Protein AF-A0A090DVM1-F1 (afdb_monomer)

Sequence (337 aa):
MSSQDKCYYVLAFYRIAPLQNPEEEVLLHKNFIENRDIQCRLYLSKDGLNGQMSASKEDAEAYMAWLKSRPPFEDLVFKIHYWHEHVFPKKIVKLKSQLVALDTPVDFSKAGVHIAPKQFREMLENEKDVLLLDVRNDYEWDIGHFEGAERPPCVTFRDFNAYAEKIEKEHPDKPKVMMYCTGGIRCELYSAILKEKGFDDVFQLDGGIINYGLEEGNAHWKGKLFVFDDRMTVPIAEESETETCGRCHKCNHQAESYYNCANMECNLLYISCPTCLDQLKGCCSQKCGEGEKLRPYHEQNPHKPFKKSYEYFGFKKNPHGQGKNKRKAKKNPVNHS

Structure (mmCIF, N/CA/C/O backbone):
data_AF-A0A090DVM1-F1
#
_entry.id   AF-A0A090DVM1-F1
#
loop_
_atom_site.group_PDB
_atom_site.id
_atom_site.type_symbol
_atom_site.label_atom_id
_atom_site.label_alt_id
_atom_site.label_comp_id
_atom_site.label_asym_id
_atom_site.label_entity_id
_atom_site.label_seq_id
_atom_site.pdbx_PDB_ins_code
_atom_site.Cartn_x
_atom_site.Cartn_y
_atom_site.Cartn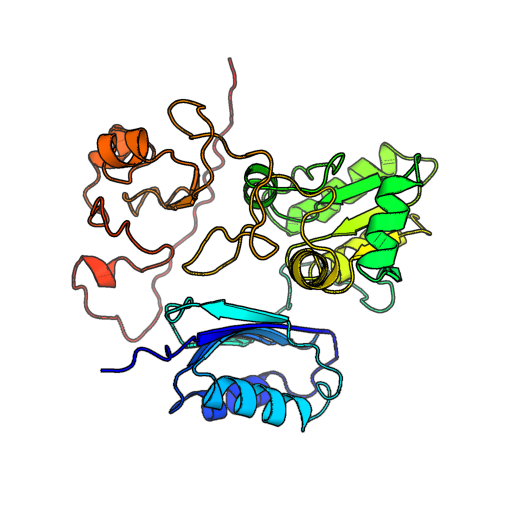_z
_atom_site.occupancy
_atom_site.B_iso_or_equiv
_atom_site.auth_seq_id
_atom_site.auth_comp_id
_atom_site.auth_asym_id
_atom_site.auth_atom_id
_atom_site.pdbx_PDB_model_num
ATOM 1 N N . MET A 1 1 ? -4.646 -18.917 -32.049 1.00 39.28 1 MET A N 1
ATOM 2 C CA . MET A 1 1 ? -4.328 -19.683 -30.823 1.00 39.28 1 MET A CA 1
ATOM 3 C C . MET A 1 1 ? -5.232 -19.140 -29.735 1.00 39.28 1 MET A C 1
ATOM 5 O O . MET A 1 1 ? -5.270 -17.927 -29.600 1.00 39.28 1 MET A O 1
ATOM 9 N N . SER A 1 2 ? -6.042 -19.974 -29.080 1.00 34.09 2 SER A N 1
ATOM 10 C CA . SER A 1 2 ? -7.057 -19.493 -28.136 1.00 34.09 2 SER A CA 1
ATOM 11 C C . SER A 1 2 ? -6.399 -18.877 -26.900 1.00 34.09 2 SER A C 1
ATOM 13 O O . SER A 1 2 ? -5.817 -19.579 -26.075 1.00 34.09 2 SER A O 1
ATOM 15 N N . SER A 1 3 ? -6.511 -17.558 -26.811 1.00 38.09 3 SER A N 1
ATOM 16 C CA . SER A 1 3 ? -6.204 -16.670 -25.693 1.00 38.09 3 SER A CA 1
ATOM 17 C C . SER A 1 3 ? -7.208 -16.856 -24.545 1.00 38.09 3 SER A C 1
ATOM 19 O O . SER A 1 3 ? -7.904 -15.928 -24.150 1.00 38.09 3 SER A O 1
ATOM 21 N N . GLN A 1 4 ? -7.359 -18.080 -24.030 1.00 46.75 4 GLN A N 1
ATOM 22 C CA . GLN A 1 4 ? -7.901 -18.255 -22.676 1.00 46.75 4 GLN A CA 1
ATOM 23 C C . GLN A 1 4 ? -6.740 -17.984 -21.727 1.00 46.75 4 GLN A C 1
ATOM 25 O O . GLN A 1 4 ? -5.982 -18.871 -21.342 1.00 46.75 4 GLN A O 1
ATOM 30 N N . ASP A 1 5 ? -6.542 -16.681 -21.565 1.00 55.88 5 ASP A N 1
ATOM 31 C CA . ASP A 1 5 ? -5.312 -16.000 -21.219 1.00 55.88 5 ASP A CA 1
ATOM 32 C C . ASP A 1 5 ? -4.692 -16.490 -19.917 1.00 55.88 5 ASP A C 1
ATOM 34 O O . ASP A 1 5 ? -5.367 -16.681 -18.905 1.00 55.88 5 ASP A O 1
ATOM 38 N N . LYS A 1 6 ? -3.362 -16.641 -19.936 1.00 57.84 6 LYS A N 1
ATOM 39 C CA . LYS A 1 6 ? -2.551 -16.809 -18.729 1.00 57.84 6 LYS A CA 1
ATOM 40 C C . LYS A 1 6 ? -2.647 -15.532 -17.900 1.00 57.84 6 LYS A C 1
ATOM 42 O O . LYS A 1 6 ? -1.793 -14.654 -17.987 1.00 57.84 6 LYS A O 1
ATOM 47 N N . CYS A 1 7 ? -3.714 -15.421 -17.126 1.00 85.62 7 CYS A N 1
ATOM 48 C CA . CYS A 1 7 ? -3.859 -14.362 -16.158 1.00 85.62 7 CYS A CA 1
ATOM 49 C C . CYS A 1 7 ? -3.014 -14.717 -14.935 1.00 85.62 7 CYS A C 1
ATOM 51 O O . CYS A 1 7 ? -3.242 -15.730 -14.272 1.00 85.62 7 CYS A O 1
ATOM 53 N N . TYR A 1 8 ? -2.003 -13.902 -14.665 1.00 94.75 8 TYR A N 1
ATOM 54 C CA . TYR A 1 8 ? -1.208 -13.986 -13.456 1.00 94.75 8 TYR A CA 1
ATOM 55 C C . TYR A 1 8 ? -2.070 -13.606 -12.256 1.00 94.75 8 TYR A C 1
ATOM 57 O O . TYR A 1 8 ? -2.753 -12.579 -12.256 1.00 94.75 8 TYR A O 1
ATOM 65 N N . TYR A 1 9 ? -1.987 -14.415 -11.207 1.00 96.31 9 TYR A N 1
ATOM 66 C CA . TYR A 1 9 ? -2.555 -14.085 -9.910 1.00 96.31 9 TYR A CA 1
ATOM 67 C C . TYR A 1 9 ? -1.614 -13.098 -9.242 1.00 96.31 9 TYR A C 1
ATOM 69 O O . TYR A 1 9 ? -0.440 -13.406 -9.020 1.00 96.31 9 TYR A O 1
ATOM 77 N N . VAL A 1 10 ? -2.124 -11.921 -8.905 1.00 95.62 10 VAL A N 1
ATOM 78 C CA . VAL A 1 10 ? -1.427 -10.918 -8.113 1.00 95.62 10 VAL A CA 1
ATOM 79 C C . VAL A 1 10 ? -1.938 -10.990 -6.681 1.00 95.62 10 VAL A C 1
ATOM 81 O O . VAL A 1 10 ? -3.046 -10.557 -6.379 1.00 95.62 10 VAL A O 1
ATOM 84 N N . LEU A 1 11 ? -1.115 -11.563 -5.810 1.00 95.81 11 LEU A N 1
ATOM 85 C CA . LEU A 1 11 ? -1.423 -11.814 -4.412 1.00 95.81 11 LEU A CA 1
ATOM 86 C C . LEU A 1 11 ? -0.891 -10.687 -3.527 1.00 95.81 11 LEU A C 1
ATOM 88 O O . LEU A 1 11 ? 0.265 -10.273 -3.665 1.00 95.81 11 LEU A O 1
ATOM 92 N N . ALA A 1 12 ? -1.695 -10.271 -2.555 1.00 94.75 12 ALA A N 1
ATOM 93 C CA . ALA A 1 12 ? -1.265 -9.474 -1.411 1.00 94.75 12 ALA A CA 1
ATOM 94 C C . ALA A 1 12 ? -1.714 -10.154 -0.113 1.00 94.75 12 ALA A C 1
ATOM 96 O O . ALA A 1 12 ? -2.872 -10.552 0.022 1.00 94.75 12 ALA A O 1
ATOM 97 N N . PHE A 1 13 ? -0.797 -10.301 0.839 1.00 96.00 13 PHE A N 1
ATOM 98 C CA . PHE A 1 13 ? -1.050 -11.015 2.087 1.00 96.00 13 PHE A CA 1
ATOM 99 C C . PHE A 1 13 ? -0.059 -10.586 3.169 1.00 96.00 13 PHE A C 1
ATOM 101 O O . PHE A 1 13 ? 1.071 -10.183 2.888 1.00 96.00 13 PHE A O 1
ATOM 108 N N . TYR A 1 14 ? -0.474 -10.691 4.424 1.00 95.12 14 TYR A N 1
ATOM 109 C CA . TYR A 1 14 ? 0.413 -10.532 5.565 1.00 95.12 14 TYR A CA 1
ATOM 110 C C . TYR A 1 14 ? -0.070 -11.397 6.726 1.00 95.12 14 TYR A C 1
ATOM 112 O O . TYR A 1 14 ? -1.250 -11.725 6.818 1.00 95.12 14 TYR A O 1
ATOM 120 N N . ARG A 1 15 ? 0.850 -11.746 7.619 1.00 93.69 15 ARG A N 1
ATOM 121 C CA . ARG A 1 15 ? 0.567 -12.394 8.897 1.00 93.69 15 ARG A CA 1
ATOM 122 C C . ARG A 1 15 ? 1.415 -11.728 9.959 1.00 93.69 15 ARG A C 1
ATOM 124 O O . ARG A 1 15 ? 2.638 -11.739 9.841 1.00 93.69 15 ARG A O 1
ATOM 131 N N . ILE A 1 16 ? 0.763 -11.180 10.977 1.00 91.19 16 ILE A N 1
ATOM 132 C CA . ILE A 1 16 ? 1.420 -10.742 12.206 1.00 91.19 16 ILE A CA 1
ATOM 133 C C . ILE A 1 16 ? 1.306 -11.902 13.185 1.00 91.19 16 ILE A C 1
ATOM 135 O O . ILE A 1 16 ? 0.253 -12.143 13.769 1.00 91.19 16 ILE A O 1
ATOM 139 N N . ALA A 1 17 ? 2.374 -12.678 13.275 1.00 90.94 17 ALA A N 1
ATOM 140 C CA . ALA A 1 17 ? 2.493 -13.800 14.188 1.00 90.94 17 ALA A CA 1
ATOM 141 C C . ALA A 1 17 ? 3.985 -14.053 14.427 1.00 90.94 17 ALA A C 1
ATOM 143 O O . ALA A 1 17 ? 4.742 -14.088 13.450 1.00 90.94 17 ALA A O 1
ATOM 144 N N . PRO A 1 18 ? 4.422 -14.235 15.686 1.00 91.12 18 PRO A N 1
ATOM 145 C CA . PRO A 1 18 ? 5.823 -14.481 15.982 1.00 91.12 18 PRO A CA 1
ATOM 146 C C . PRO A 1 18 ? 6.381 -15.663 15.185 1.00 91.12 18 PRO A C 1
ATOM 148 O O . PRO A 1 18 ? 5.844 -16.770 15.240 1.00 91.12 18 PRO A O 1
ATOM 151 N N . LEU A 1 19 ? 7.476 -15.431 14.463 1.00 92.75 19 LEU A N 1
ATOM 152 C CA . LEU A 1 19 ? 8.209 -16.488 13.768 1.00 92.75 19 LEU A CA 1
ATOM 153 C C . LEU A 1 19 ? 9.359 -16.964 14.652 1.00 92.75 19 LEU A C 1
ATOM 155 O O . LEU A 1 19 ? 10.195 -16.161 15.066 1.00 92.75 19 LEU A O 1
ATOM 159 N N . GLN A 1 20 ? 9.421 -18.271 14.914 1.00 90.94 20 GLN A N 1
ATOM 160 C CA . GLN A 1 20 ? 10.478 -18.858 15.745 1.00 90.94 20 GLN A CA 1
ATOM 161 C C . GLN A 1 20 ? 11.863 -18.731 15.095 1.00 90.94 20 GLN A C 1
ATOM 163 O O . GLN A 1 20 ? 12.827 -18.395 15.776 1.00 90.94 20 GLN A O 1
ATOM 168 N N . ASN A 1 21 ? 11.951 -18.968 13.781 1.00 94.81 21 ASN A N 1
ATOM 169 C CA . ASN A 1 21 ? 13.193 -18.885 13.011 1.00 94.81 21 ASN A CA 1
ATOM 170 C C . ASN A 1 21 ? 12.966 -18.149 11.670 1.00 94.81 21 ASN A C 1
ATOM 172 O O . ASN A 1 21 ? 12.785 -18.784 10.626 1.00 94.81 21 ASN A O 1
ATOM 176 N N . PRO A 1 22 ? 12.923 -16.801 11.675 1.00 95.75 22 PRO A N 1
ATOM 177 C CA . PRO A 1 22 ? 12.694 -16.001 10.469 1.00 95.75 22 PRO A CA 1
ATOM 178 C C . PRO A 1 22 ? 13.718 -16.254 9.348 1.00 95.75 22 PRO A C 1
ATOM 180 O O . PRO A 1 22 ? 13.386 -16.167 8.164 1.00 95.75 22 PRO A O 1
ATOM 183 N N . GLU A 1 23 ? 14.969 -16.544 9.704 1.00 96.94 23 GLU A N 1
ATOM 184 C CA . GLU A 1 23 ? 16.060 -16.865 8.784 1.00 96.94 23 GLU A CA 1
ATOM 185 C C . GLU A 1 23 ? 15.781 -18.154 8.006 1.00 96.94 23 GLU A C 1
ATOM 187 O O . GLU A 1 23 ? 15.976 -18.198 6.788 1.00 96.94 23 GLU A O 1
ATOM 192 N N . GLU A 1 24 ? 15.300 -19.186 8.697 1.00 97.00 24 GLU A N 1
ATOM 193 C CA . GLU A 1 24 ? 14.900 -20.452 8.085 1.00 97.00 24 GLU A CA 1
ATOM 194 C C . GLU A 1 24 ? 13.672 -20.275 7.191 1.00 97.00 24 GLU A C 1
ATOM 196 O O . GLU A 1 24 ? 13.693 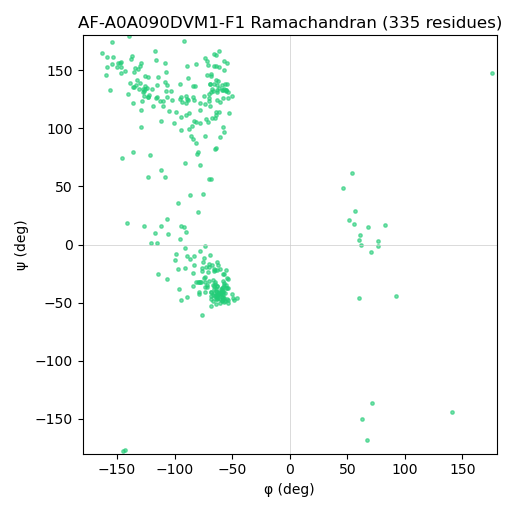-20.723 6.044 1.00 97.00 24 GLU A O 1
ATOM 201 N N . GLU A 1 25 ? 12.659 -19.522 7.630 1.00 97.38 25 GLU A N 1
ATOM 202 C CA . GLU A 1 25 ? 11.500 -19.214 6.782 1.00 97.38 25 GLU A CA 1
ATOM 203 C C . GLU A 1 25 ? 11.910 -18.484 5.492 1.00 97.38 25 GLU A C 1
ATOM 205 O O . GLU A 1 25 ? 11.421 -18.801 4.405 1.00 97.38 25 GLU A O 1
ATOM 210 N N . VAL A 1 26 ? 12.880 -17.563 5.551 1.00 98.12 26 VAL A N 1
ATOM 211 C CA . VAL A 1 26 ? 13.439 -16.928 4.343 1.00 98.12 26 VAL A CA 1
ATOM 212 C C . VAL A 1 26 ? 14.025 -17.965 3.380 1.00 98.12 26 VAL A C 1
ATOM 214 O O . VAL A 1 26 ? 13.855 -17.820 2.164 1.00 98.12 26 VAL A O 1
ATOM 217 N N . LEU A 1 27 ? 14.730 -18.984 3.881 1.00 98.19 27 LEU A N 1
ATOM 218 C CA . LEU A 1 27 ? 15.289 -20.053 3.047 1.00 98.19 27 LEU A CA 1
ATOM 219 C C . LEU A 1 27 ? 14.186 -20.934 2.456 1.00 98.19 27 LEU A C 1
ATOM 221 O O . LEU A 1 27 ? 14.208 -21.189 1.252 1.00 98.19 27 LEU A O 1
ATOM 225 N N . LEU A 1 28 ? 13.190 -21.317 3.257 1.00 97.88 28 LEU A N 1
ATOM 226 C CA . LEU A 1 28 ? 12.038 -22.101 2.809 1.00 97.88 28 LEU A CA 1
ATOM 227 C C . LEU A 1 28 ? 11.287 -21.393 1.674 1.00 97.88 28 LEU A C 1
ATOM 229 O O . LEU A 1 28 ? 11.039 -21.990 0.625 1.00 97.88 28 LEU A O 1
ATOM 233 N N . HIS A 1 29 ? 11.020 -20.094 1.824 1.00 98.25 29 HIS A N 1
ATOM 234 C CA . HIS A 1 29 ? 10.399 -19.289 0.774 1.00 98.25 29 HIS A CA 1
ATOM 235 C C . HIS A 1 29 ? 11.258 -19.194 -0.491 1.00 98.25 29 HIS A C 1
ATOM 237 O O . HIS A 1 29 ? 10.717 -19.297 -1.590 1.00 98.25 29 HIS A O 1
ATOM 243 N N . LYS A 1 30 ? 12.578 -18.999 -0.367 1.00 98.38 30 LYS A N 1
ATOM 244 C CA . LYS A 1 30 ? 13.484 -18.950 -1.530 1.00 98.38 30 LYS A CA 1
ATOM 245 C C . LYS A 1 30 ? 13.503 -20.271 -2.292 1.00 98.38 30 LYS A C 1
ATOM 247 O O . LYS A 1 30 ? 13.380 -20.245 -3.513 1.00 98.38 30 LYS A O 1
ATOM 252 N N . ASN A 1 31 ? 13.610 -21.386 -1.574 1.00 98.19 31 ASN A N 1
ATOM 253 C CA . ASN A 1 31 ? 13.627 -22.724 -2.159 1.00 98.19 31 ASN A CA 1
ATOM 254 C C . ASN A 1 31 ? 12.309 -23.023 -2.873 1.00 98.19 31 ASN A C 1
ATOM 256 O O . ASN A 1 31 ? 12.316 -23.513 -3.999 1.00 98.19 31 ASN A O 1
ATOM 260 N N . PHE A 1 32 ? 11.175 -22.667 -2.259 1.00 98.06 32 PHE A N 1
ATOM 261 C CA . PHE A 1 32 ? 9.867 -22.891 -2.867 1.00 98.06 32 PHE A CA 1
ATOM 262 C C . PHE A 1 32 ? 9.735 -22.180 -4.220 1.00 98.06 32 PHE A C 1
ATOM 264 O O . PHE A 1 32 ? 9.249 -22.777 -5.178 1.00 98.06 32 PHE A O 1
ATOM 271 N N . ILE A 1 33 ? 10.167 -20.916 -4.311 1.00 97.69 33 ILE A N 1
ATOM 272 C CA . ILE A 1 33 ? 9.943 -20.082 -5.502 1.00 97.69 33 ILE A CA 1
ATOM 273 C C . ILE A 1 33 ? 11.006 -20.239 -6.596 1.00 97.69 33 ILE A C 1
ATOM 275 O O . ILE A 1 33 ? 10.806 -19.700 -7.683 1.00 97.69 33 ILE A O 1
ATOM 279 N N . GLU A 1 34 ? 12.150 -20.881 -6.340 1.00 95.44 34 GLU A N 1
ATOM 280 C CA . GLU A 1 34 ? 13.344 -20.808 -7.203 1.00 95.44 34 GLU A CA 1
ATOM 281 C C . GLU A 1 34 ? 13.050 -21.168 -8.668 1.00 95.44 34 GLU A C 1
ATOM 283 O O . GLU A 1 34 ? 13.309 -20.356 -9.561 1.00 95.44 34 GLU A O 1
ATOM 288 N N . ASN A 1 35 ? 12.387 -22.302 -8.894 1.00 94.75 35 ASN A N 1
ATOM 289 C CA . ASN A 1 35 ? 12.106 -22.851 -10.226 1.00 94.75 35 ASN A CA 1
ATOM 290 C C . ASN A 1 35 ? 10.638 -22.700 -10.660 1.00 94.75 35 ASN A C 1
ATOM 292 O O . ASN A 1 35 ? 10.163 -23.437 -11.516 1.00 94.75 35 ASN A O 1
ATOM 296 N N . ARG A 1 36 ? 9.922 -21.748 -10.054 1.00 97.00 36 ARG A N 1
ATOM 297 C CA . ARG A 1 36 ? 8.506 -21.466 -10.324 1.00 97.00 36 ARG A CA 1
ATOM 298 C C . ARG A 1 36 ? 8.309 -20.159 -11.082 1.00 97.00 36 ARG A C 1
ATOM 300 O O . ARG A 1 36 ? 9.154 -19.252 -10.977 1.00 97.00 36 ARG A O 1
ATOM 307 N N . ASP A 1 37 ? 7.183 -20.045 -11.781 1.00 97.25 37 ASP A N 1
ATOM 308 C CA . ASP A 1 37 ? 6.754 -18.840 -12.496 1.00 97.25 37 ASP A CA 1
ATOM 309 C C . ASP A 1 37 ? 6.168 -17.818 -11.513 1.00 97.25 37 ASP A C 1
ATOM 311 O O . ASP A 1 37 ? 4.966 -17.573 -11.431 1.00 97.25 37 ASP A O 1
ATOM 315 N N . ILE A 1 38 ? 7.059 -17.282 -10.675 1.00 97.62 38 ILE A N 1
ATOM 316 C CA . ILE A 1 38 ? 6.754 -16.405 -9.547 1.00 97.62 38 ILE A CA 1
ATOM 317 C C . ILE A 1 38 ? 7.669 -15.180 -9.604 1.00 97.62 38 ILE A C 1
ATOM 319 O O . ILE A 1 38 ? 8.888 -15.293 -9.707 1.00 97.62 38 ILE A O 1
ATOM 323 N N . GLN A 1 39 ? 7.109 -13.991 -9.421 1.00 97.12 39 GLN A N 1
ATOM 324 C CA . GLN A 1 39 ? 7.853 -12.785 -9.053 1.00 97.12 39 GLN A CA 1
ATOM 325 C C . GLN A 1 39 ? 7.241 -12.224 -7.778 1.00 97.12 39 GLN A C 1
ATOM 327 O O . GLN A 1 39 ? 6.021 -12.160 -7.657 1.00 97.12 39 GLN A O 1
ATOM 332 N N . CYS A 1 40 ? 8.058 -11.837 -6.802 1.00 97.06 40 CYS A N 1
ATOM 333 C CA . CYS A 1 40 ? 7.539 -11.527 -5.475 1.00 97.06 40 CYS A CA 1
ATOM 334 C C . CYS A 1 40 ? 8.397 -10.532 -4.706 1.00 97.06 40 CYS A C 1
ATOM 336 O O . CYS A 1 40 ? 9.594 -10.361 -4.946 1.00 97.06 40 CYS A O 1
ATOM 338 N N . ARG A 1 41 ? 7.781 -9.934 -3.695 1.00 96.69 41 ARG A N 1
ATOM 339 C CA . ARG A 1 41 ? 8.441 -9.196 -2.632 1.00 96.69 41 ARG A CA 1
ATOM 340 C C . ARG A 1 41 ? 7.915 -9.721 -1.305 1.00 96.69 41 ARG A C 1
ATOM 342 O O . ARG A 1 41 ? 6.825 -9.364 -0.882 1.00 96.69 41 ARG A O 1
ATOM 349 N N . LEU A 1 42 ? 8.715 -10.571 -0.676 1.00 97.31 42 LEU A N 1
ATOM 350 C CA . LEU A 1 42 ? 8.443 -11.167 0.621 1.00 97.31 42 LEU A CA 1
ATOM 351 C C . LEU A 1 42 ? 9.401 -10.571 1.648 1.00 97.31 42 LEU A C 1
ATOM 353 O O . LEU A 1 42 ? 10.628 -10.613 1.480 1.00 97.31 42 LEU A O 1
ATOM 357 N N . TYR A 1 43 ? 8.833 -10.004 2.701 1.00 96.81 43 TYR A N 1
ATOM 358 C CA . TYR A 1 43 ? 9.553 -9.511 3.861 1.00 96.81 43 TYR A CA 1
ATOM 359 C C . TYR A 1 43 ? 9.144 -10.312 5.081 1.00 96.81 43 TYR A C 1
ATOM 361 O O . TYR A 1 43 ? 7.963 -10.415 5.390 1.00 96.81 43 TYR A O 1
ATOM 369 N N . LEU A 1 44 ? 10.142 -10.863 5.756 1.00 96.88 44 LEU A N 1
ATOM 370 C CA . LEU A 1 44 ? 9.977 -11.607 6.993 1.00 96.88 44 LEU A CA 1
ATOM 371 C C . LEU A 1 44 ? 10.668 -10.838 8.111 1.00 96.88 44 LEU A C 1
ATOM 373 O O . LEU A 1 44 ? 11.715 -10.229 7.880 1.00 96.88 44 LEU A O 1
ATOM 377 N N . SER A 1 45 ? 10.100 -10.861 9.305 1.00 94.44 45 SER A N 1
ATOM 378 C CA . SER A 1 45 ? 10.770 -10.450 10.539 1.00 94.44 45 SER A CA 1
ATOM 379 C C . SER A 1 45 ? 10.377 -11.415 11.653 1.00 94.44 45 SER A C 1
ATOM 381 O O . SER A 1 45 ? 9.571 -12.320 11.450 1.00 94.44 45 SER A O 1
ATOM 383 N N . LYS A 1 46 ? 10.904 -11.197 12.858 1.00 92.75 46 LYS A N 1
ATOM 384 C CA . LYS A 1 46 ? 10.424 -11.889 14.061 1.00 92.75 46 LYS A CA 1
ATOM 385 C C . LYS A 1 46 ? 8.916 -11.710 14.303 1.00 92.75 46 LYS A C 1
ATOM 387 O O . LYS A 1 46 ? 8.327 -12.526 14.997 1.00 92.75 46 LYS A O 1
ATOM 392 N N . ASP A 1 47 ? 8.312 -10.662 13.738 1.00 90.38 47 ASP A N 1
ATOM 393 C CA . ASP A 1 47 ? 6.908 -10.293 13.943 1.00 90.38 47 ASP A CA 1
ATOM 394 C C . ASP A 1 47 ? 5.967 -10.972 12.929 1.00 90.38 47 ASP A C 1
ATOM 396 O O . ASP A 1 47 ? 4.749 -10.876 13.075 1.00 90.38 47 ASP A O 1
ATOM 400 N N . GLY A 1 48 ? 6.505 -11.632 11.892 1.00 94.12 48 GLY A N 1
ATOM 401 C CA . GLY A 1 48 ? 5.697 -12.337 10.897 1.00 94.12 48 GLY A CA 1
ATOM 402 C C . GLY A 1 48 ? 6.190 -12.223 9.453 1.00 94.12 48 GLY A C 1
ATOM 403 O O . GLY A 1 48 ? 7.392 -12.179 9.172 1.00 94.12 48 GLY A O 1
ATOM 404 N N . LEU A 1 49 ? 5.229 -12.159 8.527 1.00 96.00 49 LEU A N 1
ATOM 405 C CA . LEU A 1 49 ? 5.422 -12.147 7.074 1.00 96.00 49 LEU A CA 1
ATOM 406 C C . LEU A 1 49 ? 4.562 -11.059 6.417 1.00 96.00 49 LEU A C 1
ATOM 408 O O . LEU A 1 49 ? 3.380 -10.921 6.713 1.00 96.00 49 LEU A O 1
ATOM 412 N N . ASN A 1 50 ? 5.133 -10.334 5.461 1.00 95.88 50 ASN A N 1
ATOM 413 C CA . ASN A 1 50 ? 4.423 -9.439 4.549 1.00 95.88 50 ASN A CA 1
ATOM 414 C C . ASN A 1 50 ? 4.827 -9.784 3.114 1.00 95.88 50 ASN A C 1
ATOM 416 O O . ASN A 1 50 ? 6.019 -9.786 2.786 1.00 95.88 50 ASN A O 1
ATOM 420 N N . GLY A 1 51 ? 3.849 -10.086 2.268 1.00 95.88 51 GLY A N 1
ATOM 421 C CA . GLY A 1 51 ? 4.084 -10.599 0.932 1.00 95.88 51 GLY A CA 1
ATOM 422 C C . GLY A 1 51 ? 3.229 -9.927 -0.128 1.00 95.88 51 GLY A C 1
ATOM 423 O O . GLY A 1 51 ? 2.017 -9.773 0.010 1.00 95.88 51 GLY A O 1
ATOM 424 N N . GLN A 1 52 ? 3.881 -9.589 -1.237 1.00 96.44 52 GLN A N 1
ATOM 425 C CA . GLN A 1 52 ? 3.210 -9.426 -2.518 1.00 96.44 52 GLN A CA 1
ATOM 426 C C . GLN A 1 52 ? 3.837 -10.346 -3.563 1.00 96.44 52 GLN A C 1
ATOM 428 O O . GLN A 1 52 ? 5.054 -10.569 -3.566 1.00 96.44 52 GLN A O 1
ATOM 433 N N . MET A 1 53 ? 3.014 -10.884 -4.453 1.00 97.12 53 MET A N 1
ATOM 434 C CA . MET A 1 53 ? 3.433 -11.858 -5.453 1.00 97.12 53 MET A CA 1
ATOM 435 C C . MET A 1 53 ? 2.634 -11.685 -6.740 1.00 97.12 53 MET A C 1
ATOM 437 O O . MET A 1 53 ? 1.471 -11.328 -6.695 1.00 97.12 53 MET A O 1
ATOM 441 N N . SER A 1 54 ? 3.256 -11.957 -7.881 1.00 97.56 54 SER A N 1
ATOM 442 C CA . SER A 1 54 ? 2.570 -12.280 -9.131 1.00 97.56 54 SER A CA 1
ATOM 443 C C . SER A 1 54 ? 3.047 -13.645 -9.588 1.00 97.56 54 SER A C 1
ATOM 445 O O . SER A 1 54 ? 4.264 -13.847 -9.641 1.00 97.56 54 SER A O 1
ATOM 447 N N . ALA A 1 55 ? 2.136 -14.555 -9.894 1.00 97.62 55 ALA A N 1
ATOM 448 C CA . ALA A 1 55 ? 2.460 -15.930 -10.252 1.00 97.62 55 ALA A CA 1
ATOM 449 C C . ALA A 1 55 ? 1.477 -16.485 -11.285 1.00 97.62 55 ALA A C 1
ATOM 451 O O . ALA A 1 55 ? 0.359 -15.978 -11.388 1.00 97.62 55 ALA A O 1
ATOM 452 N N . SER A 1 56 ? 1.889 -17.501 -12.047 1.00 96.88 56 SER A N 1
ATOM 453 C CA . SER A 1 56 ? 0.933 -18.307 -12.815 1.00 96.88 56 SER A CA 1
ATOM 454 C C . SER A 1 56 ? -0.147 -18.854 -11.874 1.00 96.88 56 SER A C 1
ATOM 456 O O . SER A 1 56 ? 0.085 -18.979 -10.667 1.00 96.88 56 SER A O 1
ATOM 458 N N . LYS A 1 57 ? -1.332 -19.174 -12.401 1.00 95.56 57 LYS A N 1
ATOM 459 C CA . LYS A 1 57 ? -2.430 -19.711 -11.587 1.00 95.56 57 LYS A CA 1
ATOM 460 C C . LYS A 1 57 ? -1.979 -20.934 -10.781 1.00 95.56 57 LYS A C 1
ATOM 462 O O . LYS A 1 57 ? -2.176 -20.980 -9.569 1.00 95.56 57 LYS A O 1
ATOM 467 N N . GLU A 1 58 ? -1.312 -21.875 -11.441 1.00 96.56 58 GLU A N 1
ATOM 468 C CA . GLU A 1 58 ? -0.860 -23.129 -10.840 1.00 96.56 58 GLU A CA 1
ATOM 469 C C . GLU A 1 58 ? 0.169 -22.888 -9.725 1.00 96.56 58 GLU A C 1
ATOM 471 O O . GLU A 1 58 ? 0.083 -23.485 -8.649 1.00 96.56 58 GLU A O 1
ATOM 476 N N . ASP A 1 59 ? 1.131 -21.984 -9.943 1.00 97.94 59 ASP A N 1
ATOM 477 C CA . ASP A 1 59 ? 2.141 -21.669 -8.931 1.00 97.94 59 ASP A CA 1
ATOM 478 C C . ASP A 1 59 ? 1.590 -20.826 -7.779 1.00 97.94 59 ASP A C 1
ATOM 480 O O . ASP A 1 59 ? 2.032 -20.994 -6.639 1.00 97.94 59 ASP A O 1
ATOM 484 N N . ALA A 1 60 ? 0.620 -19.950 -8.048 1.00 97.88 60 ALA A N 1
ATOM 485 C CA . ALA A 1 60 ? -0.075 -19.179 -7.025 1.00 97.88 60 ALA A CA 1
ATOM 486 C C . ALA A 1 60 ? -0.859 -20.101 -6.087 1.00 97.88 60 ALA A C 1
ATOM 488 O O . ALA A 1 60 ? -0.686 -20.031 -4.871 1.00 97.88 60 ALA A O 1
ATOM 489 N N . GLU A 1 61 ? -1.679 -20.995 -6.641 1.00 97.62 61 GLU A N 1
ATOM 490 C CA . GLU A 1 61 ? -2.467 -21.965 -5.875 1.00 97.62 61 GLU A CA 1
ATOM 491 C C . GLU A 1 61 ? -1.562 -22.891 -5.056 1.00 97.62 61 GLU A C 1
ATOM 493 O O . GLU A 1 61 ? -1.784 -23.080 -3.856 1.00 97.62 61 GLU A O 1
ATOM 498 N N . ALA A 1 62 ? -0.471 -23.376 -5.656 1.00 98.38 62 ALA A N 1
ATOM 499 C CA . ALA A 1 62 ? 0.519 -24.175 -4.948 1.00 98.38 62 ALA A CA 1
ATOM 500 C C . ALA A 1 62 ? 1.210 -23.397 -3.814 1.00 98.38 62 ALA A C 1
ATOM 502 O O . ALA A 1 62 ? 1.425 -23.959 -2.740 1.00 98.38 62 ALA A O 1
ATOM 503 N N . TYR A 1 63 ? 1.560 -22.121 -4.022 1.00 98.50 63 TYR A N 1
ATOM 504 C CA . TYR A 1 63 ? 2.157 -21.281 -2.978 1.00 98.50 63 TYR A CA 1
ATOM 505 C C . TYR A 1 63 ? 1.183 -21.034 -1.824 1.00 98.50 63 TYR A C 1
ATOM 507 O O . TYR A 1 63 ? 1.573 -21.156 -0.663 1.00 98.50 63 TYR A O 1
ATOM 515 N N . MET A 1 64 ? -0.080 -20.726 -2.133 1.00 98.38 64 MET A N 1
ATOM 516 C CA . MET A 1 64 ? -1.120 -20.504 -1.127 1.00 98.38 64 MET A CA 1
ATOM 517 C C . MET A 1 64 ? -1.339 -21.752 -0.268 1.00 98.38 64 MET A C 1
ATOM 519 O O . MET A 1 64 ? -1.347 -21.651 0.958 1.00 98.38 64 MET A O 1
ATOM 523 N N . ALA A 1 65 ? -1.453 -22.925 -0.896 1.00 98.31 65 ALA A N 1
ATOM 524 C CA . ALA A 1 65 ? -1.615 -24.196 -0.194 1.00 98.31 65 ALA A CA 1
ATOM 525 C C . ALA A 1 65 ? -0.387 -24.545 0.663 1.00 98.31 65 ALA A C 1
ATOM 527 O O . ALA A 1 65 ? -0.522 -24.880 1.839 1.00 98.31 65 ALA A O 1
ATOM 528 N N . TRP A 1 66 ? 0.819 -24.418 0.102 1.00 98.31 66 TRP A N 1
ATOM 529 C CA . TRP A 1 66 ? 2.060 -24.688 0.828 1.00 98.31 66 TRP A CA 1
ATOM 530 C C . TRP A 1 66 ? 2.241 -23.767 2.035 1.00 98.31 66 TRP A C 1
ATOM 532 O O . TRP A 1 66 ? 2.629 -24.235 3.106 1.00 98.31 66 TRP A O 1
ATOM 542 N N . LEU A 1 67 ? 1.946 -22.472 1.891 1.00 97.62 67 LEU A N 1
ATOM 543 C CA . LEU A 1 67 ? 2.083 -21.534 2.997 1.00 97.62 67 LEU A CA 1
ATOM 544 C C . LEU A 1 67 ? 1.075 -21.857 4.105 1.00 97.62 67 LEU A C 1
ATOM 546 O O . LEU A 1 67 ? 1.494 -22.027 5.243 1.00 97.62 67 LEU A O 1
ATOM 550 N N . LYS A 1 68 ? -0.204 -22.059 3.761 1.00 97.88 68 LYS A N 1
ATOM 551 C CA . LYS A 1 68 ? -1.267 -22.425 4.716 1.00 97.88 68 LYS A CA 1
ATOM 552 C C . LYS A 1 68 ? -1.062 -23.771 5.408 1.00 97.88 68 LYS A C 1
ATOM 554 O O . LYS A 1 68 ? -1.618 -23.991 6.473 1.00 97.88 68 LYS A O 1
ATOM 559 N N . SER A 1 69 ? -0.276 -24.675 4.828 1.00 97.31 69 SER A N 1
ATOM 560 C CA . SER A 1 69 ? 0.004 -25.984 5.436 1.00 97.31 69 SER A CA 1
ATOM 561 C C . SER A 1 69 ? 0.965 -25.937 6.633 1.00 97.31 69 SER A C 1
ATOM 563 O O . SER A 1 69 ? 1.292 -26.987 7.186 1.00 97.31 69 SER A O 1
ATOM 565 N N . ARG A 1 70 ? 1.470 -24.752 7.005 1.00 94.44 70 ARG A N 1
ATOM 566 C CA . ARG A 1 70 ? 2.524 -24.588 8.011 1.00 94.44 70 ARG A CA 1
ATOM 567 C C . ARG A 1 70 ? 2.168 -23.488 9.016 1.00 94.44 70 ARG A C 1
ATOM 569 O O . ARG A 1 70 ? 1.711 -22.420 8.596 1.00 94.44 70 ARG A O 1
ATOM 576 N N . PRO A 1 71 ? 2.483 -23.677 10.305 1.00 93.19 71 PRO A N 1
ATOM 577 C CA . PRO A 1 71 ? 2.322 -22.620 11.289 1.00 93.19 71 PRO A CA 1
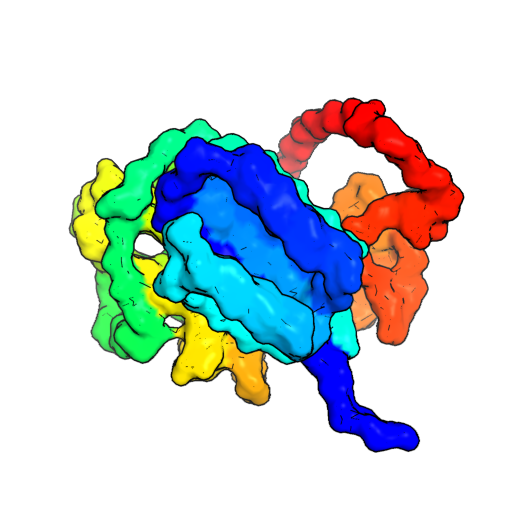ATOM 578 C C . PRO A 1 71 ? 3.312 -21.476 11.046 1.00 93.19 71 PRO A C 1
ATOM 580 O O . PRO A 1 71 ? 4.447 -21.732 10.634 1.00 93.19 71 PRO A O 1
ATOM 583 N N . PRO A 1 72 ? 2.934 -20.215 11.330 1.00 94.56 72 PRO A N 1
ATOM 584 C CA . PRO A 1 72 ? 1.641 -19.754 11.857 1.00 94.56 72 PRO A CA 1
ATOM 585 C C . PRO A 1 72 ? 0.673 -19.237 10.764 1.00 94.56 72 PRO A C 1
ATOM 587 O O . PRO A 1 72 ? 0.005 -18.214 10.969 1.00 94.56 72 PRO A O 1
ATOM 590 N N . PHE A 1 73 ? 0.661 -19.841 9.572 1.00 96.25 73 PHE A N 1
ATOM 591 C CA . PHE A 1 73 ? 0.020 -19.290 8.369 1.00 96.25 73 PHE A CA 1
ATOM 592 C C . PHE A 1 73 ? -1.302 -19.966 7.968 1.00 96.25 73 PHE A C 1
ATOM 594 O O . PHE A 1 73 ? -1.819 -19.671 6.890 1.00 96.25 73 PHE A O 1
ATOM 601 N N . GLU A 1 74 ? -1.861 -20.844 8.796 1.00 95.25 74 GLU A N 1
ATOM 602 C CA . GLU A 1 74 ? -3.065 -21.635 8.503 1.00 95.25 74 GLU A CA 1
ATOM 603 C C . GLU A 1 74 ? -4.253 -20.754 8.086 1.00 95.25 74 GLU A C 1
ATOM 605 O O . GLU A 1 74 ? -4.871 -20.976 7.041 1.00 95.25 74 GLU A O 1
ATOM 610 N N . ASP A 1 75 ? -4.488 -19.684 8.848 1.00 90.50 75 ASP A N 1
ATOM 611 C CA . ASP A 1 75 ? -5.593 -18.740 8.642 1.00 90.50 75 ASP A CA 1
ATOM 612 C C . ASP A 1 75 ? -5.211 -17.550 7.746 1.00 90.50 75 ASP A C 1
ATOM 614 O O . ASP A 1 75 ? -5.883 -16.518 7.732 1.00 90.50 75 ASP A O 1
ATOM 618 N N . LEU A 1 76 ? -4.096 -17.639 7.014 1.00 94.19 76 LEU A N 1
ATOM 619 C CA . LEU A 1 76 ? -3.640 -16.544 6.163 1.00 94.19 76 LEU A CA 1
ATOM 620 C C . LEU A 1 76 ? -4.662 -16.252 5.054 1.00 94.19 76 LEU A C 1
ATOM 622 O O . LEU A 1 76 ? -4.977 -17.106 4.223 1.00 94.19 76 LEU A O 1
ATOM 626 N N . VAL A 1 77 ? -5.122 -15.008 4.975 1.00 92.38 77 VAL A N 1
ATOM 627 C CA . VAL A 1 77 ? -5.990 -14.555 3.885 1.00 92.38 77 VAL A CA 1
ATOM 628 C C . VAL A 1 77 ? -5.137 -14.018 2.737 1.00 92.38 77 VAL A C 1
ATOM 630 O O . VAL A 1 77 ? -4.278 -13.153 2.924 1.00 92.38 77 VAL A O 1
ATOM 633 N N . PHE A 1 78 ? -5.389 -14.527 1.531 1.00 94.94 78 PHE A N 1
ATOM 634 C CA . PHE A 1 78 ? -4.790 -14.022 0.300 1.00 94.94 78 PHE A CA 1
ATOM 635 C C . PHE A 1 78 ? -5.799 -13.162 -0.441 1.00 94.94 78 PHE A C 1
ATOM 637 O O . PHE A 1 78 ? -6.881 -13.631 -0.783 1.00 94.94 78 PHE A O 1
ATOM 644 N N . LYS A 1 79 ? -5.412 -11.924 -0.738 1.00 92.56 79 LYS A N 1
ATOM 645 C CA . LYS A 1 79 ? -6.175 -11.045 -1.625 1.00 92.56 79 LYS A CA 1
ATOM 646 C C . LYS A 1 79 ? -5.672 -11.267 -3.038 1.00 92.56 79 LYS A C 1
ATOM 648 O O . LYS A 1 79 ? -4.470 -11.110 -3.274 1.00 92.56 79 LYS A O 1
ATOM 653 N N . ILE A 1 80 ? -6.565 -11.666 -3.936 1.00 92.25 80 ILE A N 1
ATOM 654 C CA . ILE A 1 80 ? -6.221 -12.100 -5.291 1.00 92.25 80 ILE A CA 1
ATOM 655 C C . ILE A 1 80 ? -6.760 -11.080 -6.287 1.00 92.25 80 ILE A C 1
ATOM 657 O O . ILE A 1 80 ? -7.956 -10.817 -6.329 1.00 92.25 80 ILE A O 1
ATOM 661 N N . HIS A 1 81 ? -5.866 -10.545 -7.110 1.00 89.88 81 HIS A N 1
ATOM 662 C CA . HIS A 1 81 ? -6.213 -9.824 -8.329 1.00 89.88 81 HIS A CA 1
ATOM 663 C C . HIS A 1 81 ? -5.656 -10.553 -9.543 1.00 89.88 81 HIS A C 1
ATOM 665 O O . HIS A 1 81 ? -4.773 -11.401 -9.432 1.00 89.88 81 HIS A O 1
ATOM 671 N N . TYR A 1 82 ? -6.129 -10.156 -10.713 1.00 90.81 82 TYR A N 1
ATOM 672 C CA . TYR A 1 82 ? -5.782 -10.761 -11.986 1.00 90.81 82 TYR A CA 1
ATOM 673 C C . TYR A 1 82 ? -5.031 -9.747 -12.851 1.00 90.81 82 TYR A C 1
ATOM 675 O O . TYR A 1 82 ? -5.379 -8.564 -12.880 1.00 90.81 82 TYR A O 1
ATOM 683 N N . TRP A 1 83 ? -3.960 -10.180 -13.516 1.00 92.31 83 TRP A N 1
ATOM 684 C CA . TRP A 1 83 ? -3.211 -9.339 -14.451 1.00 92.31 83 TRP A CA 1
ATOM 685 C C . TRP A 1 83 ? -2.636 -10.149 -15.613 1.00 92.31 83 TRP A C 1
ATOM 687 O O . TRP A 1 83 ? -2.337 -11.326 -15.477 1.00 92.31 83 TRP A O 1
ATOM 697 N N . HIS A 1 84 ? -2.438 -9.523 -16.769 1.00 91.44 84 HIS A N 1
ATOM 698 C CA . HIS A 1 84 ? -1.984 -10.212 -17.984 1.00 91.44 84 HIS A CA 1
ATOM 699 C C . HIS A 1 84 ? -0.472 -10.526 -18.006 1.00 91.44 84 HIS A C 1
ATOM 701 O O . HIS A 1 84 ? 0.010 -11.179 -18.927 1.00 91.44 84 HIS A O 1
ATOM 707 N N . GLU A 1 85 ? 0.294 -10.067 -17.012 1.00 92.00 85 GLU A N 1
ATOM 708 C CA . GLU A 1 85 ? 1.734 -10.327 -16.881 1.00 92.00 85 GLU A CA 1
ATOM 709 C C . GLU A 1 85 ? 2.209 -10.238 -15.417 1.00 92.00 85 GLU A C 1
ATOM 711 O O . GLU A 1 85 ? 1.467 -9.836 -14.518 1.00 92.00 85 GLU A O 1
ATOM 716 N N . HIS A 1 86 ? 3.478 -10.562 -15.160 1.00 94.38 86 HIS A N 1
ATOM 717 C CA . HIS A 1 86 ? 4.098 -10.295 -13.863 1.00 94.38 86 HIS A CA 1
ATOM 718 C C . HIS A 1 86 ? 4.174 -8.796 -13.552 1.00 94.38 86 HIS A C 1
ATOM 720 O O . HIS A 1 86 ? 4.691 -8.006 -14.344 1.00 94.38 86 HIS A O 1
ATOM 726 N N . VAL A 1 87 ? 3.774 -8.424 -12.333 1.00 93.69 87 VAL A N 1
ATOM 727 C CA . VAL A 1 87 ? 3.820 -7.029 -11.858 1.00 93.69 87 VAL A CA 1
ATOM 728 C C . VAL A 1 87 ? 5.045 -6.735 -10.991 1.00 93.69 87 VAL A C 1
ATOM 730 O O . VAL A 1 87 ? 5.322 -5.586 -10.666 1.00 93.69 87 VAL A O 1
ATOM 733 N N . PHE A 1 88 ? 5.819 -7.759 -10.619 1.00 93.19 88 PHE A N 1
ATOM 734 C CA . PHE A 1 88 ? 7.068 -7.585 -9.879 1.00 93.19 88 PHE A CA 1
ATOM 735 C C . PHE A 1 88 ? 8.279 -7.841 -10.780 1.00 93.19 88 PHE A C 1
ATOM 737 O O . PHE A 1 88 ? 8.321 -8.836 -11.499 1.00 93.19 88 PHE A O 1
ATOM 744 N N . PRO A 1 89 ? 9.334 -7.010 -10.702 1.00 87.75 89 PRO A N 1
ATOM 745 C CA . PRO A 1 89 ? 10.486 -7.146 -11.589 1.00 87.75 89 PRO A CA 1
ATOM 746 C C . PRO A 1 89 ? 11.432 -8.296 -11.214 1.00 87.75 89 PRO A C 1
ATOM 748 O O . PRO A 1 89 ? 12.310 -8.626 -12.010 1.00 87.75 89 PRO A O 1
ATOM 751 N N . LYS A 1 90 ? 11.386 -8.783 -9.964 1.00 90.81 90 LYS A N 1
ATOM 752 C CA . LYS A 1 90 ? 12.351 -9.740 -9.393 1.00 90.81 90 LYS A CA 1
ATOM 753 C C . LYS A 1 90 ? 11.712 -10.556 -8.266 1.00 90.81 90 LYS A C 1
ATOM 755 O O . LYS A 1 90 ? 10.863 -10.036 -7.549 1.00 90.81 90 LYS A O 1
ATOM 760 N N . LYS A 1 91 ? 12.252 -11.753 -8.016 1.00 95.62 91 LYS A N 1
ATOM 761 C CA . LYS A 1 91 ? 12.079 -12.533 -6.779 1.00 95.62 91 LYS A CA 1
ATOM 762 C C . LYS A 1 91 ? 12.884 -11.893 -5.641 1.00 95.62 91 LYS A C 1
ATOM 764 O O . LYS A 1 91 ? 14.116 -11.917 -5.641 1.00 95.62 91 LYS A O 1
ATOM 769 N N . ILE A 1 92 ? 12.206 -11.275 -4.681 1.00 96.50 92 ILE A N 1
ATOM 770 C CA . ILE A 1 92 ? 12.806 -10.687 -3.482 1.00 96.50 92 ILE A CA 1
ATOM 771 C C . ILE A 1 92 ? 12.235 -11.407 -2.266 1.00 96.50 92 ILE A C 1
ATOM 773 O O . ILE A 1 92 ? 11.042 -11.324 -2.009 1.00 96.50 92 ILE A O 1
ATOM 777 N N . VAL A 1 93 ? 13.111 -12.041 -1.487 1.00 97.88 93 VAL A N 1
ATOM 778 C CA . VAL A 1 93 ? 12.804 -12.588 -0.159 1.00 97.88 93 VAL A CA 1
ATOM 779 C C . VAL A 1 93 ? 13.869 -12.073 0.796 1.00 97.88 93 VAL A C 1
ATOM 781 O O . VAL A 1 93 ? 15.063 -12.325 0.587 1.00 97.88 93 VAL A O 1
ATOM 784 N N . LYS A 1 94 ? 13.473 -11.267 1.783 1.00 97.06 94 LYS A N 1
ATOM 785 C CA . LYS A 1 94 ? 14.413 -10.604 2.695 1.00 97.06 94 LYS A CA 1
ATOM 786 C C . LYS A 1 94 ? 13.943 -10.678 4.136 1.00 97.06 94 LYS A C 1
ATOM 788 O O . LYS A 1 94 ? 12.806 -10.325 4.425 1.00 97.06 94 LYS A O 1
ATOM 793 N N . LEU A 1 95 ? 14.888 -10.989 5.016 1.00 97.00 95 LEU A N 1
ATOM 794 C CA . LEU A 1 95 ? 14.762 -10.706 6.434 1.00 97.00 95 LEU A CA 1
ATOM 795 C C . LEU A 1 95 ? 14.831 -9.190 6.671 1.00 97.00 95 LEU A C 1
ATOM 797 O O . LEU A 1 95 ? 15.632 -8.478 6.046 1.00 97.00 95 LEU A O 1
ATOM 801 N N . LYS A 1 96 ? 13.972 -8.696 7.553 1.00 94.31 96 LYS A N 1
ATOM 802 C CA . LYS A 1 96 ? 13.852 -7.305 7.983 1.00 94.31 96 LYS A CA 1
ATOM 803 C C . LYS A 1 96 ? 13.846 -7.247 9.506 1.00 94.31 96 LYS A C 1
ATOM 805 O O . LYS A 1 96 ? 13.429 -8.192 10.161 1.00 94.31 96 LYS A O 1
ATOM 810 N N . SER A 1 97 ? 14.277 -6.113 10.056 1.00 89.62 97 SER A N 1
ATOM 811 C CA . SER A 1 97 ? 14.183 -5.848 11.496 1.00 89.62 97 SER A CA 1
ATOM 812 C C . SER A 1 97 ? 12.731 -5.739 11.971 1.00 89.62 97 SER A C 1
ATOM 814 O O . SER A 1 97 ? 12.426 -6.170 13.074 1.00 89.62 97 SER A O 1
ATOM 816 N N . GLN A 1 98 ? 11.857 -5.180 11.130 1.00 85.25 98 GLN A N 1
ATOM 817 C CA . GLN A 1 98 ? 10.415 -5.046 11.342 1.00 85.25 98 GLN A CA 1
ATOM 818 C C . GLN A 1 98 ? 9.688 -5.238 10.002 1.00 85.25 98 GLN A C 1
ATOM 820 O O . GLN A 1 98 ? 10.232 -4.877 8.950 1.00 85.25 98 GLN A O 1
ATOM 825 N N . LEU A 1 99 ? 8.459 -5.767 10.028 1.00 84.00 99 LEU A N 1
ATOM 826 C CA . LEU A 1 99 ? 7.614 -5.895 8.827 1.00 84.00 99 LEU A CA 1
ATOM 827 C C . LEU A 1 99 ? 7.250 -4.537 8.214 1.00 84.00 99 LEU A C 1
ATOM 829 O O . LEU A 1 99 ? 7.201 -4.395 6.989 1.00 84.00 99 LEU A O 1
ATOM 833 N N . VAL A 1 100 ? 7.037 -3.540 9.071 1.00 78.94 100 VAL A N 1
ATOM 834 C CA . VAL A 1 100 ? 6.774 -2.143 8.719 1.00 78.94 100 VAL A CA 1
ATOM 835 C C . VAL A 1 100 ? 7.786 -1.282 9.475 1.00 78.94 100 VAL A C 1
ATOM 837 O O . VAL A 1 100 ? 7.971 -1.442 10.676 1.00 78.94 100 VAL A O 1
ATOM 840 N N . ALA A 1 101 ? 8.496 -0.408 8.762 1.00 74.44 101 ALA A N 1
ATOM 841 C CA . ALA A 1 101 ? 9.651 0.319 9.292 1.00 74.44 101 ALA A CA 1
ATOM 842 C C . ALA A 1 101 ? 9.238 1.543 10.131 1.00 74.44 101 ALA A C 1
ATOM 844 O O . ALA A 1 101 ? 9.301 2.674 9.644 1.00 74.44 101 ALA A O 1
ATOM 845 N N . LEU A 1 102 ? 8.817 1.305 11.374 1.00 67.31 102 LEU A N 1
ATOM 846 C CA . LEU A 1 102 ? 8.482 2.352 12.345 1.00 67.31 102 LEU A CA 1
ATOM 847 C C . LEU A 1 102 ? 9.663 2.783 13.221 1.00 67.31 102 LEU A C 1
ATOM 849 O O . LEU A 1 102 ? 9.622 3.860 13.807 1.00 67.31 102 LEU A O 1
ATOM 853 N N . ASP A 1 103 ? 10.697 1.943 13.336 1.00 72.25 103 ASP A N 1
ATOM 854 C CA . ASP A 1 103 ? 11.853 2.138 14.226 1.00 72.25 103 ASP A CA 1
ATOM 855 C C . ASP A 1 103 ? 11.470 2.340 15.712 1.00 72.25 103 ASP A C 1
ATOM 857 O O . ASP A 1 103 ? 12.281 2.789 16.517 1.00 72.25 103 ASP A O 1
ATOM 861 N N . THR A 1 104 ? 10.244 1.956 16.083 1.00 71.25 104 THR A N 1
ATOM 862 C CA . THR A 1 104 ? 9.709 1.940 17.452 1.00 71.25 104 THR A CA 1
ATOM 863 C C . THR A 1 104 ? 9.092 0.560 17.715 1.00 71.25 104 THR A C 1
ATOM 865 O O . THR A 1 104 ? 8.474 0.004 16.798 1.00 71.25 104 THR A O 1
ATOM 868 N N . PRO A 1 105 ? 9.276 -0.044 18.904 1.00 74.56 105 PRO A N 1
ATOM 869 C CA . PRO A 1 105 ? 8.538 -1.242 19.293 1.00 74.56 105 PRO A CA 1
ATOM 870 C C . PRO A 1 105 ? 7.037 -0.948 19.348 1.00 74.56 105 PRO A C 1
ATOM 872 O O . PRO A 1 105 ? 6.641 0.063 19.916 1.00 74.56 105 PRO A O 1
ATOM 875 N N . VAL A 1 106 ? 6.217 -1.829 18.780 1.00 76.38 106 VAL A N 1
ATOM 876 C CA . VAL A 1 106 ? 4.755 -1.736 18.854 1.00 76.38 106 VAL A CA 1
ATOM 877 C C . VAL A 1 106 ? 4.216 -3.060 19.364 1.00 76.38 106 VAL A C 1
ATOM 879 O O . VAL A 1 106 ? 4.644 -4.125 18.915 1.00 76.38 106 VAL A O 1
ATOM 882 N N . ASP A 1 107 ? 3.295 -2.982 20.317 1.00 83.06 107 ASP A N 1
ATOM 883 C CA . ASP A 1 107 ? 2.567 -4.134 20.823 1.00 83.06 107 ASP A CA 1
ATOM 884 C C . ASP A 1 107 ? 1.326 -4.382 19.960 1.00 83.06 107 ASP A C 1
ATOM 886 O O . ASP A 1 107 ? 0.290 -3.737 20.118 1.00 83.06 107 ASP A O 1
ATOM 890 N N . PHE A 1 108 ? 1.436 -5.338 19.038 1.00 83.56 108 PHE A N 1
ATOM 891 C CA . PHE A 1 108 ? 0.341 -5.719 18.145 1.00 83.56 108 PHE A CA 1
ATOM 892 C C . PHE A 1 108 ? -0.886 -6.282 18.880 1.00 83.56 108 PHE A C 1
ATOM 894 O O . PHE A 1 108 ? -1.970 -6.296 18.303 1.00 83.56 108 PHE A O 1
ATOM 901 N N . SER A 1 109 ? -0.763 -6.709 20.146 1.00 83.88 109 SER A N 1
ATOM 902 C CA . SER A 1 109 ? -1.929 -7.138 20.937 1.00 83.88 109 SER A CA 1
ATOM 903 C C . SER A 1 109 ? -2.881 -5.979 21.258 1.00 83.88 109 SER A C 1
ATOM 905 O O . SER A 1 109 ? -4.054 -6.202 21.552 1.00 83.88 109 SER A O 1
ATOM 907 N N . LYS A 1 110 ? -2.400 -4.736 21.138 1.00 87.12 110 LYS A N 1
ATOM 908 C CA . LYS A 1 110 ? -3.190 -3.514 21.302 1.00 87.12 110 LYS A CA 1
ATOM 909 C C . LYS A 1 110 ? -3.729 -2.962 19.986 1.00 87.12 110 LYS A C 1
ATOM 911 O O . LYS A 1 110 ? -4.132 -1.804 19.955 1.00 87.12 110 LYS A O 1
ATOM 916 N N . ALA A 1 111 ? -3.739 -3.737 18.904 1.00 90.69 111 ALA A N 1
ATOM 917 C CA . ALA A 1 111 ? -4.320 -3.283 17.648 1.00 90.69 111 ALA A CA 1
ATOM 918 C C . ALA A 1 111 ? -5.802 -2.866 17.809 1.00 90.69 111 ALA A C 1
ATOM 920 O O . ALA A 1 111 ? -6.511 -3.231 18.760 1.00 90.69 111 ALA A O 1
ATOM 921 N N . GLY A 1 112 ? -6.259 -2.038 16.877 1.00 93.06 112 GLY A N 1
ATOM 922 C CA . GLY A 1 112 ? -7.647 -1.614 16.753 1.00 93.06 112 GLY A CA 1
ATOM 923 C C . GLY A 1 112 ? -8.560 -2.780 16.388 1.00 93.06 112 GLY A C 1
ATOM 924 O O . GLY A 1 112 ? -8.114 -3.841 15.943 1.00 93.06 112 GLY A O 1
ATOM 925 N N . VAL A 1 113 ? -9.857 -2.572 16.569 1.00 96.50 113 VAL A N 1
ATOM 926 C CA . VAL A 1 113 ? -10.876 -3.560 16.222 1.00 96.50 113 VAL A CA 1
ATOM 927 C C . VAL A 1 113 ? -10.960 -3.673 14.702 1.00 96.50 113 VAL A C 1
ATOM 929 O O . VAL A 1 113 ? -11.174 -2.682 14.008 1.00 96.50 113 VAL A O 1
ATOM 932 N N . HIS A 1 114 ? -10.785 -4.886 14.187 1.00 96.31 114 HIS A N 1
ATOM 933 C CA . HIS A 1 114 ? -11.006 -5.188 12.776 1.00 96.31 114 HIS A CA 1
ATOM 934 C C . HIS A 1 114 ? -12.499 -5.137 12.465 1.00 96.31 114 HIS A C 1
ATOM 936 O O . HIS A 1 114 ? -13.287 -5.813 13.126 1.00 96.31 114 HIS A O 1
ATOM 942 N N . ILE A 1 115 ? -12.880 -4.343 11.467 1.00 97.75 115 ILE A N 1
ATOM 943 C CA . ILE A 1 115 ? -14.255 -4.266 10.969 1.00 97.75 115 ILE A CA 1
ATOM 944 C C . ILE A 1 115 ? -14.298 -4.673 9.499 1.00 97.75 115 ILE A C 1
ATOM 946 O O . ILE A 1 115 ? -13.472 -4.239 8.694 1.00 97.75 115 ILE A O 1
ATOM 950 N N . ALA A 1 116 ? -15.261 -5.530 9.160 1.00 97.75 116 ALA A N 1
ATOM 951 C CA . ALA A 1 116 ? -15.441 -6.028 7.800 1.00 97.75 116 ALA A CA 1
ATOM 952 C C . ALA A 1 116 ? -15.802 -4.882 6.832 1.00 97.75 116 ALA A C 1
ATOM 954 O O . ALA A 1 116 ? -16.418 -3.902 7.267 1.00 97.75 116 ALA A O 1
ATOM 955 N N . PRO A 1 117 ? -15.502 -5.001 5.525 1.00 97.69 117 PRO A N 1
ATOM 956 C CA . PRO A 1 117 ? -15.852 -3.998 4.519 1.00 97.69 117 PRO A CA 1
ATOM 957 C C . PRO A 1 117 ? -17.287 -3.476 4.593 1.00 97.69 117 PRO A C 1
ATOM 959 O O . PRO A 1 117 ? -17.499 -2.263 4.609 1.00 97.69 117 PRO A O 1
ATOM 962 N N . LYS A 1 118 ? -18.262 -4.380 4.733 1.00 98.06 118 LYS A N 1
ATOM 963 C CA . LYS A 1 118 ? -19.674 -4.020 4.877 1.00 98.06 118 LYS A CA 1
ATOM 964 C C . LYS A 1 118 ? -19.927 -3.089 6.061 1.00 98.06 118 LYS A C 1
ATOM 966 O O . LYS A 1 118 ? -20.569 -2.055 5.907 1.00 98.06 118 LYS A O 1
ATOM 971 N N . GLN A 1 119 ? -19.397 -3.450 7.229 1.00 97.94 119 GLN A N 1
ATOM 972 C CA . GLN A 1 119 ? -19.541 -2.661 8.450 1.00 97.94 119 GLN A CA 1
ATOM 973 C C . GLN A 1 119 ? -18.814 -1.319 8.319 1.00 97.94 119 GLN A C 1
ATOM 975 O O . GLN A 1 119 ? -19.326 -0.299 8.765 1.00 97.94 119 GLN A O 1
ATOM 980 N N . PHE A 1 120 ? -17.646 -1.300 7.670 1.00 98.06 120 PHE A N 1
ATOM 981 C CA . PHE A 1 120 ? -16.927 -0.064 7.376 1.00 98.06 120 PHE A CA 1
ATOM 982 C C . PHE A 1 120 ? -17.781 0.882 6.525 1.00 98.06 120 PHE A C 1
ATOM 984 O O . PHE A 1 120 ? -17.932 2.042 6.895 1.00 98.06 120 PHE A O 1
ATOM 991 N N . ARG A 1 121 ? -18.408 0.388 5.445 1.00 97.50 121 ARG A N 1
ATOM 992 C CA . ARG A 1 121 ? -19.343 1.185 4.630 1.00 97.50 121 ARG A CA 1
ATOM 993 C C . ARG A 1 121 ? -20.513 1.709 5.460 1.00 97.50 121 ARG A C 1
ATOM 995 O O . ARG A 1 121 ? -20.812 2.895 5.406 1.00 97.50 121 ARG A O 1
ATOM 1002 N N . GLU A 1 122 ? -21.158 0.843 6.237 1.00 97.31 122 GLU A N 1
ATOM 1003 C CA . GLU A 1 122 ? -22.292 1.235 7.083 1.00 97.31 122 GLU A CA 1
ATOM 1004 C C . GLU A 1 122 ? -21.893 2.325 8.091 1.00 97.31 122 GLU A C 1
ATOM 1006 O O . GLU A 1 122 ? -22.667 3.250 8.335 1.00 97.31 122 GLU A O 1
ATOM 1011 N N . MET A 1 123 ? -20.681 2.269 8.647 1.00 96.69 123 MET A N 1
ATOM 1012 C CA . MET A 1 123 ? -20.174 3.326 9.523 1.00 96.69 123 MET A CA 1
ATOM 1013 C C . MET A 1 123 ? -19.905 4.633 8.765 1.00 96.69 123 MET A C 1
ATOM 1015 O O . MET A 1 123 ? -20.286 5.683 9.273 1.00 96.69 123 MET A O 1
ATOM 1019 N N . LEU A 1 124 ? -19.340 4.588 7.548 1.00 95.94 124 LEU A N 1
ATOM 1020 C CA . LEU A 1 124 ? -19.167 5.784 6.701 1.00 95.94 124 LEU A CA 1
ATOM 1021 C C . LEU A 1 124 ? -20.499 6.501 6.421 1.00 95.94 124 LEU A C 1
ATOM 1023 O O . LEU A 1 124 ? -20.542 7.724 6.325 1.00 95.94 124 LEU A O 1
ATOM 1027 N N . GLU A 1 125 ? -21.586 5.744 6.281 1.00 95.62 125 GLU A N 1
ATOM 1028 C CA . GLU A 1 125 ? -22.908 6.276 5.934 1.00 95.62 125 GLU A CA 1
ATOM 1029 C C . GLU A 1 125 ? -23.662 6.859 7.133 1.00 95.62 125 GLU A C 1
ATOM 1031 O O . GLU A 1 125 ? -24.454 7.792 6.975 1.00 95.62 125 GLU A O 1
ATOM 1036 N N . ASN A 1 126 ? -23.446 6.299 8.326 1.00 95.19 126 ASN A N 1
ATOM 1037 C CA . ASN A 1 126 ? -24.313 6.544 9.478 1.00 95.19 126 ASN A CA 1
ATOM 1038 C C . ASN A 1 126 ? -23.630 7.292 10.632 1.00 95.19 126 ASN A C 1
ATOM 1040 O O . ASN A 1 126 ? -24.318 7.957 11.411 1.00 95.19 126 ASN A O 1
ATOM 1044 N N . GLU A 1 127 ? -22.306 7.215 10.762 1.00 90.31 127 GLU A N 1
ATOM 1045 C CA . GLU A 1 127 ? -21.573 7.840 11.863 1.00 90.31 127 GLU A CA 1
ATOM 1046 C C . GLU A 1 127 ? -21.075 9.234 11.456 1.00 90.31 127 GLU A C 1
ATOM 1048 O O . GLU A 1 127 ? -20.349 9.397 10.481 1.00 90.31 127 GLU A O 1
ATOM 1053 N N . LYS A 1 128 ? -21.467 10.267 12.211 1.00 82.62 128 LYS A N 1
ATOM 1054 C CA . LYS A 1 128 ? -21.142 11.674 11.892 1.00 82.62 128 LYS A CA 1
ATOM 1055 C C . LYS A 1 128 ? -19.964 12.246 12.676 1.00 82.62 128 LYS A C 1
ATOM 1057 O O . LYS A 1 128 ? -19.487 13.320 12.333 1.00 82.62 128 LYS A O 1
ATOM 1062 N N . ASP A 1 129 ? -19.541 11.551 13.726 1.00 86.31 129 ASP A N 1
ATOM 1063 C CA . ASP A 1 129 ? -18.498 11.987 14.656 1.00 86.31 129 ASP A CA 1
ATOM 1064 C C . ASP A 1 129 ? -17.384 10.937 14.714 1.00 86.31 129 ASP A C 1
ATOM 1066 O O . ASP A 1 129 ? -17.130 10.284 15.728 1.00 86.31 129 ASP A O 1
ATOM 1070 N N . VAL A 1 130 ? -16.807 10.681 13.540 1.00 93.06 130 VAL A N 1
ATOM 1071 C CA . VAL A 1 130 ? -15.720 9.726 13.354 1.00 93.06 130 VAL A CA 1
ATOM 1072 C C . VAL A 1 130 ? -14.571 10.418 12.651 1.00 93.06 130 VAL A C 1
ATOM 1074 O O . VAL A 1 130 ? -14.738 11.045 11.606 1.00 93.06 130 VAL A O 1
ATOM 1077 N N . LEU A 1 131 ? -13.378 10.224 13.198 1.00 94.88 131 LEU A N 1
ATOM 1078 C CA . LEU A 1 131 ? -12.139 10.583 12.540 1.00 94.88 131 LEU A CA 1
ATOM 1079 C C . LEU A 1 131 ? -11.759 9.480 11.542 1.00 94.88 131 LEU A C 1
ATOM 1081 O O . LEU A 1 131 ? -11.310 8.400 11.936 1.00 94.88 131 LEU A O 1
ATOM 1085 N N . LEU A 1 132 ? -11.948 9.742 10.249 1.00 96.44 132 LEU A N 1
ATOM 1086 C CA . LEU A 1 132 ? -11.577 8.823 9.174 1.00 96.44 132 LEU A CA 1
ATOM 1087 C C . LEU A 1 132 ? -10.138 9.090 8.713 1.00 96.44 132 LEU A C 1
ATOM 1089 O O . LEU A 1 132 ? -9.857 10.116 8.101 1.00 96.44 132 LEU A O 1
ATOM 1093 N N . LEU A 1 133 ? -9.226 8.156 8.974 1.00 95.12 133 LEU A N 1
ATOM 1094 C CA . LEU A 1 133 ? -7.791 8.313 8.733 1.00 95.12 133 LEU A CA 1
ATOM 1095 C C . LEU A 1 133 ? -7.285 7.441 7.579 1.00 95.12 133 LEU A C 1
ATOM 1097 O O . LEU A 1 133 ? -7.268 6.207 7.664 1.00 95.12 133 LEU A O 1
ATOM 1101 N N . ASP A 1 134 ? -6.752 8.087 6.541 1.00 94.56 134 ASP A N 1
ATOM 1102 C CA . ASP A 1 134 ? -5.986 7.413 5.493 1.00 94.56 134 ASP A CA 1
ATOM 1103 C C . ASP A 1 134 ? -4.531 7.240 5.926 1.00 94.56 134 ASP A C 1
ATOM 1105 O O . ASP A 1 134 ? -3.684 8.085 5.663 1.00 94.56 134 ASP A O 1
ATOM 1109 N N . VAL A 1 135 ? -4.178 6.129 6.566 1.00 91.19 135 VAL A N 1
ATOM 1110 C CA . VAL A 1 135 ? -2.824 5.960 7.125 1.00 91.19 135 VAL A CA 1
ATOM 1111 C C . VAL A 1 135 ? -1.764 5.571 6.082 1.00 91.19 135 VAL A C 1
ATOM 1113 O O . VAL A 1 135 ? -0.775 4.879 6.369 1.00 91.19 135 VAL A O 1
ATOM 1116 N N . ARG A 1 136 ? -1.980 5.972 4.828 1.00 91.88 136 ARG A N 1
ATOM 1117 C CA . ARG A 1 136 ? -1.038 5.801 3.727 1.00 91.88 136 ARG A CA 1
ATOM 1118 C C . ARG A 1 136 ? -0.112 7.008 3.569 1.00 91.88 136 ARG A C 1
ATOM 1120 O O . ARG A 1 136 ? -0.209 7.984 4.301 1.00 91.88 136 ARG A O 1
ATOM 1127 N N . ASN A 1 137 ? 0.856 6.910 2.656 1.00 88.12 137 ASN A N 1
ATOM 1128 C CA . ASN A 1 137 ? 1.700 8.059 2.335 1.00 88.12 137 ASN A CA 1
ATOM 1129 C C . ASN A 1 137 ? 0.924 9.082 1.498 1.00 88.12 137 ASN A C 1
ATOM 1131 O O . ASN A 1 137 ? -0.051 8.759 0.821 1.00 88.12 137 ASN A O 1
ATOM 1135 N N . ASP A 1 138 ? 1.439 10.302 1.489 1.00 89.12 138 ASP A N 1
ATOM 1136 C CA . ASP A 1 138 ? 0.904 11.461 0.785 1.00 89.12 138 ASP A CA 1
ATOM 1137 C C . ASP A 1 138 ? 0.547 11.195 -0.700 1.00 89.12 138 ASP A C 1
ATOM 1139 O O . ASP A 1 138 ? -0.570 11.491 -1.121 1.00 89.12 138 ASP A O 1
ATOM 1143 N N . TYR A 1 139 ? 1.435 10.558 -1.467 1.00 89.75 139 TYR A N 1
ATOM 1144 C CA . TYR A 1 139 ? 1.199 10.191 -2.871 1.00 89.75 139 TYR A CA 1
ATOM 1145 C C . TYR A 1 139 ? 0.159 9.072 -3.050 1.00 89.75 139 TYR A C 1
ATOM 1147 O O . TYR A 1 139 ? -0.372 8.875 -4.136 1.00 89.75 139 TYR A O 1
ATOM 1155 N N . GLU A 1 140 ? -0.139 8.287 -2.017 1.00 93.88 140 GLU A N 1
ATOM 1156 C CA . GLU A 1 140 ? -1.184 7.263 -2.111 1.00 93.88 140 GLU A CA 1
ATOM 1157 C C . GLU A 1 140 ? -2.576 7.889 -1.967 1.00 93.88 140 GLU A C 1
ATOM 1159 O O . GLU A 1 140 ? -3.516 7.401 -2.594 1.00 93.88 140 GLU A O 1
ATOM 1164 N N . TRP A 1 141 ? -2.692 8.963 -1.177 1.00 94.38 141 TRP A N 1
ATOM 1165 C CA . TRP A 1 141 ? -3.922 9.740 -0.994 1.00 94.38 141 TRP A CA 1
ATOM 1166 C C . TRP A 1 141 ? -4.242 10.604 -2.221 1.00 94.38 141 TRP A C 1
ATOM 1168 O O . TRP A 1 141 ? -5.393 10.666 -2.647 1.00 94.38 141 TRP A O 1
ATOM 1178 N N . ASP A 1 142 ? -3.223 11.225 -2.834 1.00 92.94 142 ASP A N 1
ATOM 1179 C CA . ASP A 1 142 ? -3.384 12.132 -3.989 1.00 92.94 142 ASP A CA 1
ATOM 1180 C C . ASP A 1 142 ? -4.079 11.483 -5.195 1.00 92.94 142 ASP A C 1
ATOM 1182 O O . ASP A 1 142 ? -4.675 12.176 -6.021 1.00 92.94 142 ASP A O 1
ATOM 1186 N N . ILE A 1 143 ? -3.992 10.159 -5.317 1.00 94.81 143 ILE A N 1
ATOM 1187 C CA . ILE A 1 143 ? -4.545 9.416 -6.450 1.00 94.81 143 ILE A CA 1
ATOM 1188 C C . ILE A 1 143 ? -5.918 8.807 -6.183 1.00 94.81 143 ILE A C 1
ATOM 1190 O O . ILE A 1 143 ? -6.656 8.548 -7.132 1.00 94.81 143 ILE A O 1
ATOM 1194 N N . GLY A 1 144 ? -6.274 8.622 -4.917 1.00 95.75 144 GLY A N 1
ATOM 1195 C CA . GLY A 1 144 ? -7.572 8.112 -4.506 1.00 95.75 144 GLY A CA 1
ATOM 1196 C C . GLY A 1 144 ? -7.642 7.914 -3.001 1.00 95.75 144 GLY A C 1
ATOM 1197 O O . GLY A 1 144 ? -6.624 7.615 -2.381 1.00 95.75 144 GLY A O 1
ATOM 1198 N N . HIS A 1 145 ? -8.816 8.110 -2.417 1.00 97.19 145 HIS A N 1
ATOM 1199 C CA . HIS A 1 145 ? -9.080 8.045 -0.977 1.00 97.19 145 HIS A CA 1
ATOM 1200 C C . HIS A 1 145 ? -10.590 7.909 -0.732 1.00 97.19 145 HIS A C 1
ATOM 1202 O O . HIS A 1 145 ? -11.392 8.155 -1.636 1.00 97.19 145 HIS A O 1
ATOM 1208 N N . PHE A 1 146 ? -10.981 7.528 0.486 1.00 97.25 146 PHE A N 1
ATOM 1209 C CA . PHE A 1 146 ? -12.387 7.564 0.887 1.00 97.25 146 PHE A CA 1
ATOM 1210 C C . PHE A 1 146 ? -12.864 9.008 1.077 1.00 97.25 146 PHE A C 1
ATOM 1212 O O . PHE A 1 146 ? -12.100 9.870 1.521 1.00 97.25 146 PHE A O 1
ATOM 1219 N N . GLU A 1 147 ? -14.125 9.283 0.749 1.00 95.00 147 GLU A N 1
ATOM 1220 C CA . GLU A 1 147 ? -14.723 10.601 0.971 1.00 95.00 147 GLU A CA 1
ATOM 1221 C C . GLU A 1 147 ? -14.638 10.997 2.451 1.00 95.00 147 GLU A C 1
ATOM 1223 O O . GLU A 1 147 ? -14.917 10.196 3.337 1.00 95.00 147 GLU A O 1
ATOM 1228 N N . GLY A 1 148 ? -14.213 12.232 2.726 1.00 93.50 148 GLY A N 1
ATOM 1229 C CA . GLY A 1 148 ? -14.057 12.730 4.097 1.00 93.50 148 GLY A CA 1
ATOM 1230 C C . GLY A 1 148 ? -12.815 12.227 4.842 1.00 93.50 148 GLY A C 1
ATOM 1231 O O . GLY A 1 148 ? -12.592 12.657 5.968 1.00 93.50 148 GLY A O 1
ATOM 1232 N N . ALA A 1 149 ? -11.983 11.369 4.238 1.00 95.44 149 ALA A N 1
ATOM 1233 C CA . ALA A 1 149 ? -10.777 10.873 4.892 1.00 95.44 149 ALA A CA 1
ATOM 1234 C C . ALA A 1 149 ? -9.709 11.964 5.041 1.00 95.44 149 ALA A C 1
ATOM 1236 O O . ALA A 1 149 ? -9.295 12.601 4.064 1.00 95.44 149 ALA A O 1
ATOM 1237 N N . GLU A 1 150 ? -9.192 12.121 6.257 1.00 91.69 150 GLU A N 1
ATOM 1238 C CA . GLU A 1 150 ? -8.052 12.983 6.518 1.00 91.69 150 GLU A CA 1
ATOM 1239 C C . GLU A 1 150 ? -6.779 12.404 5.910 1.00 91.69 150 GLU A C 1
ATOM 1241 O O . GLU A 1 150 ? -6.490 11.208 6.016 1.00 91.69 150 GLU A O 1
ATOM 1246 N N . ARG A 1 151 ? -5.988 13.296 5.310 1.00 87.44 151 ARG A N 1
ATOM 1247 C CA . ARG A 1 151 ? -4.635 13.011 4.841 1.00 87.44 151 ARG A CA 1
ATOM 1248 C C . ARG A 1 151 ? -3.646 13.242 5.985 1.00 87.44 151 ARG A C 1
ATOM 1250 O O . ARG A 1 151 ? -3.402 14.401 6.337 1.00 87.44 151 ARG A O 1
ATOM 1257 N N . PRO A 1 152 ? -2.980 12.202 6.507 1.00 72.31 152 PRO A N 1
ATOM 1258 C CA . PRO A 1 152 ? -1.871 12.391 7.419 1.00 72.31 152 PRO A CA 1
ATOM 1259 C C . PRO A 1 152 ? -0.736 13.123 6.698 1.00 72.31 152 PRO A C 1
ATOM 1261 O O . PRO A 1 152 ? -0.388 12.763 5.568 1.00 72.31 152 PRO A O 1
ATOM 1264 N N . PRO A 1 153 ? -0.081 14.105 7.335 1.00 73.00 153 PRO A N 1
ATOM 1265 C CA . PRO A 1 153 ? 1.097 14.775 6.793 1.00 73.00 153 PRO A CA 1
ATOM 1266 C C . PRO A 1 153 ? 2.351 13.883 6.911 1.00 73.00 153 PRO A C 1
ATOM 1268 O O . PRO A 1 153 ? 3.419 14.337 7.322 1.00 73.00 153 PRO A O 1
ATOM 1271 N N . CYS A 1 154 ? 2.230 12.592 6.595 1.00 71.56 154 CYS A N 1
ATOM 1272 C CA . CYS A 1 154 ? 3.297 11.608 6.715 1.00 71.56 154 CYS A CA 1
ATOM 1273 C C . CYS A 1 154 ? 3.964 11.382 5.352 1.00 71.56 154 CYS A C 1
ATOM 1275 O O . CYS A 1 154 ? 3.360 10.837 4.428 1.00 71.56 154 CYS A O 1
ATOM 1277 N N . VAL A 1 155 ? 5.240 11.765 5.240 1.00 71.81 155 VAL A N 1
ATOM 1278 C CA . VAL A 1 155 ? 6.076 11.455 4.063 1.00 71.81 155 VAL A CA 1
ATOM 1279 C C . VAL A 1 155 ? 6.595 10.019 4.156 1.00 71.81 155 VAL A C 1
ATOM 1281 O O . VAL A 1 155 ? 6.824 9.338 3.154 1.00 71.81 155 VAL A O 1
ATOM 1284 N N . THR A 1 156 ? 6.818 9.556 5.382 1.00 73.19 156 THR A N 1
ATOM 1285 C CA . THR A 1 156 ? 7.223 8.195 5.699 1.00 73.19 156 THR A CA 1
ATOM 1286 C C . THR A 1 156 ? 6.449 7.667 6.894 1.00 73.19 156 THR A C 1
ATOM 1288 O O . THR A 1 156 ? 5.942 8.420 7.721 1.00 73.19 156 THR A O 1
ATOM 1291 N N . PHE A 1 157 ? 6.455 6.345 7.051 1.00 70.56 157 PHE A N 1
ATOM 1292 C CA . PHE A 1 157 ? 5.762 5.681 8.154 1.00 70.56 157 PHE A CA 1
ATOM 1293 C C . PHE A 1 157 ? 6.191 6.145 9.549 1.00 70.56 157 PHE A C 1
ATOM 1295 O O . PHE A 1 157 ? 5.395 6.060 10.478 1.00 70.56 157 PHE A O 1
ATOM 1302 N N . ARG A 1 158 ? 7.423 6.650 9.684 1.00 75.00 158 ARG A N 1
ATOM 1303 C CA . ARG A 1 158 ? 8.009 7.154 10.937 1.00 75.00 158 ARG A CA 1
ATOM 1304 C C . ARG A 1 158 ? 7.389 8.464 11.404 1.00 75.00 158 ARG A C 1
ATOM 1306 O O . ARG A 1 158 ? 7.434 8.767 12.591 1.00 75.00 158 ARG A O 1
ATOM 1313 N N . ASP A 1 159 ? 6.816 9.224 10.476 1.00 80.62 159 ASP A N 1
ATOM 1314 C CA . ASP A 1 159 ? 6.201 10.516 10.772 1.00 80.62 159 ASP A CA 1
ATOM 1315 C C . ASP A 1 159 ? 4.854 10.339 11.495 1.00 80.62 159 ASP A C 1
ATOM 1317 O O . ASP A 1 159 ? 4.313 11.298 12.043 1.00 80.62 159 ASP A O 1
ATOM 1321 N N . PHE A 1 160 ? 4.325 9.109 11.543 1.00 83.19 160 PHE A N 1
ATOM 1322 C CA . PHE A 1 160 ? 3.032 8.827 12.155 1.00 83.19 160 PHE A CA 1
ATOM 1323 C C . PHE A 1 160 ? 3.008 9.089 13.662 1.00 83.19 160 PHE A C 1
ATOM 1325 O O . PHE A 1 160 ? 2.000 9.567 14.158 1.00 83.19 160 PHE A O 1
ATOM 1332 N N . ASN A 1 161 ? 4.104 8.862 14.397 1.00 85.00 161 ASN A N 1
ATOM 1333 C CA . ASN A 1 161 ? 4.139 9.169 15.835 1.00 85.00 161 ASN A CA 1
ATOM 1334 C C . ASN A 1 161 ? 3.876 10.660 16.102 1.00 85.00 161 ASN A C 1
ATOM 1336 O O . ASN A 1 161 ? 3.085 11.007 16.975 1.00 85.00 161 ASN A O 1
ATOM 1340 N N . ALA A 1 162 ? 4.483 11.542 15.301 1.00 87.44 162 ALA A N 1
ATOM 1341 C CA . ALA A 1 162 ? 4.251 12.980 15.400 1.00 87.44 162 ALA A CA 1
ATOM 1342 C C . ALA A 1 162 ? 2.815 13.357 14.997 1.00 87.44 162 ALA A C 1
ATOM 1344 O O . ALA A 1 162 ? 2.222 14.260 15.584 1.00 87.44 162 ALA A O 1
ATOM 1345 N N . TYR A 1 163 ? 2.236 12.655 14.017 1.00 87.50 163 TYR A N 1
ATOM 1346 C CA . TYR A 1 163 ? 0.834 12.845 13.648 1.00 87.50 163 TYR A CA 1
ATOM 1347 C C . TYR A 1 163 ? -0.130 12.360 14.741 1.00 87.50 163 TYR A C 1
ATOM 1349 O O . TYR A 1 163 ? -1.076 13.069 15.065 1.00 87.50 163 TYR A O 1
ATOM 1357 N N . ALA A 1 164 ? 0.141 11.225 15.386 1.00 89.25 164 ALA A N 1
ATOM 1358 C CA . ALA A 1 164 ? -0.649 10.729 16.510 1.00 89.25 164 ALA A CA 1
ATOM 1359 C C . ALA A 1 164 ? -0.633 11.709 17.695 1.00 89.25 164 ALA A C 1
ATOM 1361 O O . ALA A 1 164 ? -1.675 11.962 18.289 1.00 89.25 164 ALA A O 1
ATOM 1362 N N . GLU A 1 165 ? 0.516 12.323 18.002 1.00 90.94 165 GLU A N 1
ATOM 1363 C CA . GLU A 1 165 ? 0.613 13.397 19.007 1.00 90.94 165 GLU A CA 1
ATOM 1364 C C . GLU A 1 165 ? -0.163 14.663 18.620 1.00 90.94 165 GLU A C 1
ATOM 1366 O O . GLU A 1 165 ? -0.650 15.386 19.492 1.00 90.94 165 GLU A O 1
ATOM 1371 N N . LYS A 1 166 ? -0.256 14.964 17.319 1.00 91.06 166 LYS A N 1
ATOM 1372 C CA . LYS A 1 166 ? -1.059 16.075 16.801 1.00 91.06 166 LYS A CA 1
ATOM 1373 C C . LYS A 1 166 ? -2.550 15.788 16.997 1.00 91.06 166 LYS A C 1
ATOM 1375 O O . LYS A 1 166 ? -3.219 16.587 17.645 1.00 91.06 166 LYS A O 1
ATOM 1380 N N . ILE A 1 167 ? -3.030 14.631 16.530 1.00 91.06 167 ILE A N 1
ATOM 1381 C CA . ILE A 1 167 ? -4.427 14.194 16.699 1.00 91.06 167 ILE A CA 1
ATOM 1382 C C . ILE A 1 167 ? -4.789 14.136 18.189 1.00 91.06 167 ILE A C 1
ATOM 1384 O O . ILE A 1 167 ? -5.846 14.612 18.590 1.00 91.06 167 ILE A O 1
ATOM 1388 N N . GLU A 1 168 ? -3.894 13.615 19.034 1.00 93.38 168 GLU A N 1
ATOM 1389 C CA . GLU A 1 168 ? -4.086 13.548 20.486 1.00 93.38 168 GLU A CA 1
ATOM 1390 C C . GLU A 1 168 ? -4.415 14.910 21.112 1.00 93.38 168 GLU A C 1
ATOM 1392 O O . GLU A 1 168 ? -5.217 14.955 22.044 1.00 93.38 168 GLU A O 1
ATOM 1397 N N . LYS A 1 169 ? -3.800 15.991 20.617 1.00 93.31 169 LYS A N 1
ATOM 1398 C CA . LYS A 1 169 ? -4.013 17.363 21.100 1.00 93.31 169 LYS A CA 1
ATOM 1399 C C . LYS A 1 169 ? -5.232 18.032 20.470 1.00 93.31 169 LYS A C 1
ATOM 1401 O O . LYS A 1 169 ? -5.881 18.830 21.137 1.00 93.31 169 LYS A O 1
ATOM 1406 N N . GLU A 1 170 ? -5.498 17.752 19.196 1.00 93.25 170 GLU A N 1
ATOM 1407 C CA . GLU A 1 170 ? -6.620 18.331 18.441 1.00 93.25 170 GLU A CA 1
ATOM 1408 C C . GLU A 1 170 ? -7.968 17.734 18.868 1.00 93.25 170 GLU A C 1
ATOM 1410 O O . GLU A 1 170 ? -8.972 18.440 18.839 1.00 93.25 170 GLU A O 1
ATOM 1415 N N . HIS A 1 171 ? -7.969 16.487 19.349 1.00 93.06 171 HIS A N 1
ATOM 1416 C CA . HIS A 1 171 ? -9.161 15.765 19.791 1.00 93.06 171 HIS A CA 1
ATOM 1417 C C . HIS A 1 171 ? -9.044 15.341 21.265 1.00 93.06 171 HIS A C 1
ATOM 1419 O O . HIS A 1 171 ? -8.732 14.180 21.565 1.00 93.06 171 HIS A O 1
ATOM 1425 N N . PRO A 1 172 ? -9.240 16.275 22.217 1.00 92.25 172 PRO A N 1
ATOM 1426 C CA . PRO A 1 172 ? -9.163 15.976 23.648 1.00 92.25 172 PRO A CA 1
ATOM 1427 C C . PRO A 1 172 ? -10.275 15.031 24.130 1.00 92.25 172 PRO A C 1
ATOM 1429 O O . PRO A 1 172 ? -10.110 14.370 25.152 1.00 92.25 172 PRO A O 1
ATOM 1432 N N . ASP A 1 173 ? -11.382 14.970 23.396 1.00 92.94 173 ASP A N 1
ATOM 1433 C CA . ASP A 1 173 ? -12.563 14.132 23.610 1.00 92.94 173 ASP A CA 1
ATOM 1434 C C . ASP A 1 173 ? -12.425 12.706 23.056 1.00 92.94 173 ASP A C 1
ATOM 1436 O O . ASP A 1 173 ? -13.242 11.856 23.397 1.00 92.94 173 ASP A O 1
ATOM 1440 N N . LYS A 1 174 ? -11.369 12.428 22.277 1.00 94.12 174 LYS A N 1
ATOM 1441 C CA . LYS A 1 174 ? -11.029 11.089 21.761 1.00 94.12 174 LYS A CA 1
ATOM 1442 C C . LYS A 1 174 ? -12.197 10.434 21.000 1.00 94.12 174 LYS A C 1
ATOM 1444 O O . LYS A 1 174 ? -12.658 9.367 21.407 1.00 94.12 174 LYS A O 1
ATOM 1449 N N . PRO A 1 175 ? -12.670 11.038 19.892 1.00 94.81 175 PRO A N 1
ATOM 1450 C CA . PRO A 1 175 ? -13.759 10.480 19.104 1.00 94.81 175 PRO A CA 1
ATOM 1451 C C . PRO A 1 175 ? -13.383 9.110 18.537 1.00 94.81 175 PRO A C 1
ATOM 1453 O O . PRO A 1 175 ? -12.208 8.724 18.486 1.00 94.81 175 PRO A O 1
ATOM 1456 N N . LYS A 1 176 ? -14.395 8.394 18.042 1.00 96.31 176 LYS A N 1
ATOM 1457 C CA . LYS A 1 176 ? -14.195 7.151 17.296 1.00 96.31 176 LYS A CA 1
ATOM 1458 C C . LYS A 1 176 ? -13.241 7.397 16.127 1.00 96.31 176 LYS A C 1
ATOM 1460 O O . LYS A 1 176 ? -13.363 8.386 15.404 1.00 96.31 176 LYS A O 1
ATOM 1465 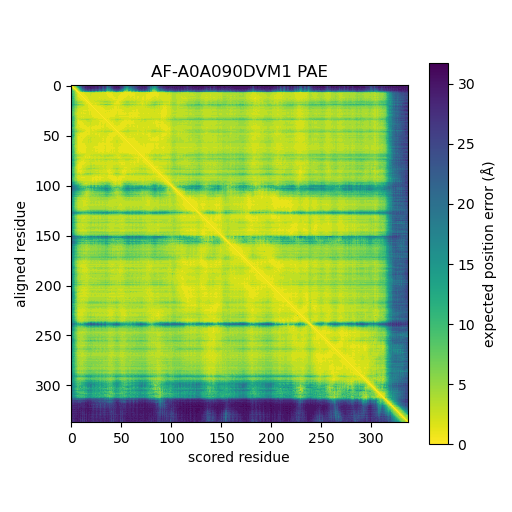N N . VAL A 1 177 ? -12.330 6.461 15.900 1.00 96.81 177 VAL A N 1
ATOM 1466 C CA . VAL A 1 177 ? -11.391 6.504 14.778 1.00 96.81 177 VAL A CA 1
ATOM 1467 C C . VAL A 1 177 ? -11.680 5.343 13.848 1.00 96.81 177 VAL A C 1
ATOM 1469 O O . VAL A 1 177 ? -11.667 4.191 14.270 1.00 96.81 177 VAL A O 1
ATOM 1472 N N . MET A 1 178 ? -11.870 5.630 12.567 1.00 97.62 178 MET A N 1
ATOM 1473 C CA . MET A 1 178 ? -11.833 4.629 11.505 1.00 97.62 178 MET A CA 1
ATOM 1474 C C . MET A 1 178 ? -10.555 4.827 10.707 1.00 97.62 178 MET A C 1
ATOM 1476 O O . MET A 1 178 ? -10.244 5.940 10.302 1.00 97.62 178 MET A O 1
ATOM 1480 N N . MET A 1 179 ? -9.807 3.761 10.447 1.00 96.12 179 MET A N 1
ATOM 1481 C CA . MET A 1 179 ? -8.593 3.860 9.643 1.00 96.12 179 MET A CA 1
ATOM 1482 C C . MET A 1 179 ? -8.480 2.767 8.599 1.00 96.12 179 MET A C 1
ATOM 1484 O O . MET A 1 179 ? -8.965 1.646 8.761 1.00 96.12 179 MET A O 1
ATOM 1488 N N . TYR A 1 180 ? -7.780 3.095 7.522 1.00 97.12 180 TYR A N 1
ATOM 1489 C CA . TYR A 1 180 ? -7.562 2.172 6.425 1.00 97.12 180 TYR A CA 1
ATOM 1490 C C . TYR A 1 180 ? -6.205 2.406 5.765 1.00 97.12 180 TYR A C 1
ATOM 1492 O O . TYR A 1 180 ? -5.622 3.488 5.792 1.00 97.12 180 TYR A O 1
ATOM 1500 N N . CYS A 1 181 ? -5.700 1.364 5.119 1.00 94.56 181 CYS A N 1
ATOM 1501 C CA . CYS A 1 181 ? -4.579 1.466 4.199 1.00 94.56 181 CYS A CA 1
ATOM 1502 C C . CYS A 1 181 ? -4.770 0.469 3.052 1.00 94.56 181 CYS A C 1
ATOM 1504 O O . CYS A 1 181 ? -5.761 -0.253 3.018 1.00 94.56 181 CYS A O 1
ATOM 1506 N N . THR A 1 182 ? -3.812 0.378 2.125 1.00 95.00 182 THR A N 1
ATOM 1507 C CA . THR A 1 182 ? -3.909 -0.496 0.938 1.00 95.00 182 THR A CA 1
ATOM 1508 C C . THR A 1 182 ? -4.317 -1.931 1.272 1.00 95.00 182 THR A C 1
ATOM 1510 O O . THR A 1 182 ? -5.182 -2.490 0.613 1.00 95.00 182 THR A O 1
ATOM 1513 N N . GLY A 1 183 ? -3.698 -2.530 2.293 1.00 92.75 183 GLY A N 1
ATOM 1514 C CA . GLY A 1 183 ? -3.853 -3.956 2.575 1.00 92.75 183 GLY A CA 1
ATOM 1515 C C . GLY A 1 183 ? -3.921 -4.324 4.052 1.00 92.75 183 GLY A C 1
ATOM 1516 O O . GLY A 1 183 ? -3.654 -5.478 4.352 1.00 92.75 183 GLY A O 1
ATOM 1517 N N . GLY A 1 184 ? -4.219 -3.389 4.956 1.00 92.62 184 GLY A N 1
ATOM 1518 C CA . GLY A 1 184 ? -4.425 -3.641 6.395 1.00 92.62 184 GLY A CA 1
ATOM 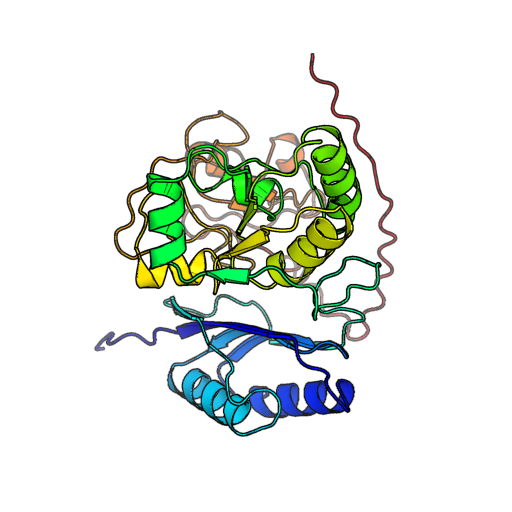1519 C C . GLY A 1 184 ? -3.182 -3.492 7.283 1.00 92.62 184 GLY A C 1
ATOM 1520 O O . GLY A 1 184 ? -3.241 -2.801 8.289 1.00 92.62 184 GLY A O 1
ATOM 1521 N N . ILE A 1 185 ? -2.015 -4.012 6.876 1.00 91.19 185 ILE A N 1
ATOM 1522 C CA . ILE A 1 185 ? -0.835 -4.142 7.767 1.00 91.19 185 ILE A CA 1
ATOM 1523 C C . ILE A 1 185 ? -0.370 -2.854 8.485 1.00 91.19 185 ILE A C 1
ATOM 1525 O O . ILE A 1 185 ? 0.202 -2.926 9.568 1.00 91.19 185 ILE A O 1
ATOM 1529 N N . ARG A 1 186 ? -0.571 -1.665 7.898 1.00 90.69 186 ARG A N 1
ATOM 1530 C CA . ARG A 1 186 ? -0.207 -0.394 8.558 1.00 90.69 186 ARG A CA 1
ATOM 1531 C C . ARG A 1 186 ? -1.166 -0.042 9.690 1.00 90.69 186 ARG A C 1
ATOM 1533 O O . ARG A 1 186 ? -0.728 0.484 10.707 1.00 90.69 186 ARG A O 1
ATOM 1540 N N . CYS A 1 187 ? -2.448 -0.348 9.518 1.00 93.00 187 CYS A N 1
ATOM 1541 C CA . CYS A 1 187 ? -3.483 -0.075 10.505 1.00 93.00 187 CYS A CA 1
ATOM 1542 C C . CYS A 1 187 ? -3.233 -0.861 11.793 1.00 93.00 187 CYS A C 1
ATOM 1544 O O . CYS A 1 187 ? -3.384 -0.293 12.866 1.00 93.00 187 CYS A O 1
ATOM 1546 N N . GLU A 1 188 ? -2.709 -2.085 11.701 1.00 91.50 188 GLU A N 1
ATOM 1547 C CA . GLU A 1 188 ? -2.350 -2.927 12.859 1.00 91.50 188 GLU A CA 1
ATOM 1548 C C . GLU A 1 188 ? -1.392 -2.217 13.817 1.00 91.50 188 GLU A C 1
ATOM 1550 O O . GLU A 1 188 ? -1.428 -2.379 15.032 1.00 91.50 188 GLU A O 1
ATOM 1555 N N . LEU A 1 189 ? -0.518 -1.408 13.231 1.00 88.31 189 LEU A N 1
ATOM 1556 C CA . LEU A 1 189 ? 0.570 -0.733 13.902 1.00 88.31 189 LEU A CA 1
ATOM 1557 C C . LEU A 1 189 ? 0.127 0.635 14.435 1.00 88.31 189 LEU A C 1
ATOM 1559 O O . LEU A 1 189 ? 0.414 1.012 15.567 1.00 88.31 189 LEU A O 1
ATOM 1563 N N . TYR A 1 190 ? -0.592 1.381 13.603 1.00 89.88 190 TYR A N 1
ATOM 1564 C CA . TYR A 1 190 ? -1.030 2.740 13.901 1.00 89.88 190 TYR A CA 1
ATOM 1565 C C . TYR A 1 190 ? -2.219 2.802 14.846 1.00 89.88 190 TYR A C 1
ATOM 1567 O O . TYR A 1 190 ? -2.292 3.709 15.674 1.00 89.88 190 TYR A O 1
ATOM 1575 N N . SER A 1 191 ? -3.108 1.818 14.778 1.00 93.38 191 SER A N 1
ATOM 1576 C CA . SER A 1 191 ? -4.203 1.692 15.733 1.00 93.38 191 SER A CA 1
ATOM 1577 C C . SER A 1 191 ? -3.694 1.442 17.152 1.00 93.38 191 SER A C 1
ATOM 1579 O O . SER A 1 191 ? -4.188 2.068 18.085 1.00 93.38 191 SER A O 1
ATOM 1581 N N . ALA A 1 192 ? -2.651 0.618 17.310 1.00 91.75 192 ALA A N 1
ATOM 1582 C CA . ALA A 1 192 ? -2.003 0.396 18.599 1.00 91.75 192 ALA A CA 1
ATOM 1583 C C . ALA A 1 192 ? -1.402 1.690 19.171 1.00 91.75 192 ALA A C 1
ATOM 1585 O O . ALA A 1 192 ? -1.581 1.981 20.351 1.00 91.75 192 ALA A O 1
ATOM 1586 N N . ILE A 1 193 ? -0.765 2.511 18.327 1.00 91.12 193 ILE A N 1
ATOM 1587 C CA . ILE A 1 193 ? -0.237 3.820 18.739 1.00 91.12 193 ILE A CA 1
ATOM 1588 C C . ILE A 1 193 ? -1.367 4.753 19.194 1.00 91.12 193 ILE A C 1
ATOM 1590 O O . ILE A 1 193 ? -1.248 5.370 20.248 1.00 91.12 193 ILE A O 1
ATOM 1594 N N . LEU A 1 194 ? -2.472 4.855 18.445 1.00 93.12 194 LEU A N 1
ATOM 1595 C CA . LEU A 1 194 ? -3.600 5.709 18.846 1.00 93.12 194 LEU A CA 1
ATOM 1596 C C . LEU A 1 194 ? -4.255 5.235 20.148 1.00 93.12 194 LEU A C 1
ATOM 1598 O O . LEU A 1 194 ? -4.576 6.064 20.999 1.00 93.12 194 LEU A O 1
ATOM 1602 N N . LYS A 1 195 ? -4.371 3.921 20.356 1.00 93.50 195 LYS A N 1
ATOM 1603 C CA . LYS A 1 195 ? -4.827 3.357 21.633 1.00 93.50 195 LYS A CA 1
ATOM 1604 C C . LYS A 1 195 ? -3.929 3.750 22.801 1.00 93.50 195 LYS A C 1
ATOM 1606 O O . LYS A 1 195 ? -4.421 4.127 23.858 1.00 93.50 195 LYS A O 1
ATOM 1611 N N . GLU A 1 196 ? -2.610 3.758 22.611 1.00 91.25 196 GLU A N 1
ATOM 1612 C CA . GLU A 1 196 ? -1.674 4.259 23.630 1.00 91.25 196 GLU A CA 1
ATOM 1613 C C . GLU A 1 196 ? -1.811 5.768 23.896 1.00 91.25 196 GLU A C 1
ATOM 1615 O O . GLU A 1 196 ? -1.433 6.235 24.970 1.00 91.25 196 GLU A O 1
ATOM 1620 N N . LYS A 1 197 ? -2.393 6.523 22.957 1.00 91.75 197 LYS A N 1
ATOM 1621 C CA . LYS A 1 197 ? -2.752 7.945 23.102 1.00 91.75 197 LYS A CA 1
ATOM 1622 C C . LYS A 1 197 ? -4.167 8.183 23.653 1.00 91.75 197 LYS A C 1
ATOM 1624 O O . LYS A 1 197 ? -4.652 9.320 23.624 1.00 91.75 197 LYS A O 1
ATOM 1629 N N . GLY A 1 198 ? -4.824 7.132 24.145 1.00 93.88 198 GLY A N 1
ATOM 1630 C CA . GLY A 1 198 ? -6.132 7.199 24.798 1.00 93.88 198 GLY A CA 1
ATOM 1631 C C . GLY A 1 198 ? -7.330 7.226 23.851 1.00 93.88 198 GLY A C 1
ATOM 1632 O O . GLY A 1 198 ? -8.407 7.621 24.276 1.00 93.88 198 GLY A O 1
ATOM 1633 N N . PHE A 1 199 ? -7.163 6.856 22.577 1.00 95.69 199 PHE A N 1
ATOM 1634 C CA . PHE A 1 199 ? -8.306 6.582 21.701 1.00 95.69 199 PHE A CA 1
ATOM 1635 C C . PHE A 1 199 ? -8.772 5.145 21.939 1.00 95.69 199 PHE A C 1
ATOM 1637 O O . PHE A 1 199 ? -8.101 4.206 21.514 1.00 95.69 199 PHE A O 1
ATOM 1644 N N . ASP A 1 200 ? -9.899 4.966 22.621 1.00 93.75 200 ASP A N 1
ATOM 1645 C CA . ASP A 1 200 ? -10.401 3.628 22.960 1.00 93.75 200 ASP A CA 1
ATOM 1646 C C . ASP A 1 200 ? -11.103 2.961 21.763 1.00 93.75 200 ASP A C 1
ATOM 1648 O O . ASP A 1 200 ? -10.842 1.794 21.442 1.00 93.75 200 ASP A O 1
ATOM 1652 N N . ASP A 1 201 ? -11.918 3.733 21.039 1.00 96.00 201 ASP A N 1
ATOM 1653 C CA . ASP A 1 201 ? -12.720 3.280 19.901 1.00 96.00 201 ASP A CA 1
ATOM 1654 C C . ASP A 1 201 ? -11.969 3.434 18.569 1.00 96.00 201 ASP A C 1
ATOM 1656 O O . ASP A 1 201 ? -12.287 4.282 17.732 1.00 96.00 201 ASP A O 1
ATOM 1660 N N . VAL A 1 202 ? -10.943 2.603 18.367 1.00 97.00 202 VAL A N 1
ATOM 1661 C CA . VAL A 1 202 ? -10.160 2.570 17.121 1.00 97.00 202 VAL A CA 1
ATOM 1662 C C . VAL A 1 202 ? -10.533 1.355 16.280 1.00 97.00 202 VAL A C 1
ATOM 1664 O O . VAL A 1 202 ? -10.238 0.217 16.654 1.00 97.00 202 VAL A O 1
ATOM 1667 N N . PHE A 1 203 ? -11.115 1.607 15.111 1.00 97.62 203 PHE A N 1
ATOM 1668 C CA . PHE A 1 203 ? -11.533 0.616 14.126 1.00 97.62 203 PHE A CA 1
ATOM 1669 C C . PHE A 1 203 ? -10.625 0.644 12.896 1.00 97.62 203 PHE A C 1
ATOM 1671 O O . PHE A 1 203 ? -10.245 1.708 12.401 1.00 97.62 203 PHE A O 1
ATOM 1678 N N . GLN A 1 204 ? -10.297 -0.529 12.367 1.00 97.38 204 GLN A N 1
ATOM 1679 C CA . GLN A 1 204 ? -9.492 -0.680 11.160 1.00 97.38 204 GLN A CA 1
ATOM 1680 C C . GLN A 1 204 ? -10.205 -1.542 10.123 1.00 97.38 204 GLN A C 1
ATOM 1682 O O . GLN A 1 204 ? -10.770 -2.583 10.455 1.00 97.38 204 GLN A O 1
ATOM 1687 N N . LEU A 1 205 ? -10.165 -1.100 8.864 1.00 97.75 205 LEU A N 1
ATOM 1688 C CA . LEU A 1 205 ? -10.743 -1.831 7.740 1.00 97.75 205 LEU A CA 1
ATOM 1689 C C . LEU A 1 205 ? -10.016 -3.165 7.540 1.00 97.75 205 LEU A C 1
ATOM 1691 O O . LEU A 1 205 ? -8.856 -3.183 7.103 1.00 97.75 205 LEU A O 1
ATOM 1695 N N . ASP A 1 206 ? -10.715 -4.266 7.812 1.00 95.69 206 ASP A N 1
ATOM 1696 C CA . ASP A 1 206 ? -10.166 -5.603 7.637 1.00 95.69 206 ASP A CA 1
ATOM 1697 C C . ASP A 1 206 ? -9.840 -5.850 6.162 1.00 95.69 206 ASP A C 1
ATOM 1699 O O . ASP A 1 206 ? -10.592 -5.527 5.238 1.00 95.69 206 ASP A O 1
ATOM 1703 N N . GLY A 1 207 ? -8.634 -6.349 5.930 1.00 93.31 207 GLY A N 1
ATOM 1704 C CA . GLY A 1 207 ? -8.100 -6.532 4.595 1.00 93.31 207 GLY A CA 1
ATOM 1705 C C . GLY A 1 207 ? -7.730 -5.235 3.842 1.00 93.31 207 GLY A C 1
ATOM 1706 O O . GLY A 1 207 ? -7.062 -5.320 2.803 1.00 93.31 207 GLY A O 1
ATOM 1707 N N . GLY A 1 208 ? -8.026 -4.050 4.378 1.00 96.62 208 GLY A N 1
ATOM 1708 C CA . GLY A 1 208 ? -7.738 -2.750 3.763 1.00 96.62 208 GLY A CA 1
ATOM 1709 C C . GLY A 1 208 ? -8.536 -2.469 2.484 1.00 96.62 208 GLY A C 1
ATOM 1710 O O . GLY A 1 208 ? -9.467 -3.190 2.136 1.00 96.62 208 GLY A O 1
ATOM 1711 N N . ILE A 1 209 ? -8.132 -1.423 1.754 1.00 97.12 209 ILE A N 1
ATOM 1712 C CA . ILE A 1 209 ? -8.830 -0.931 0.549 1.00 97.12 209 ILE A CA 1
ATOM 1713 C C . ILE A 1 209 ? -9.002 -2.036 -0.500 1.00 97.12 209 ILE A C 1
ATOM 1715 O O . ILE A 1 209 ? -10.041 -2.113 -1.145 1.00 97.12 209 ILE A O 1
ATOM 1719 N N . ILE A 1 210 ? -7.999 -2.910 -0.650 1.00 94.50 210 ILE A N 1
ATOM 1720 C CA . ILE A 1 210 ? -8.080 -4.054 -1.566 1.00 94.50 210 ILE A CA 1
ATOM 1721 C C . ILE A 1 210 ? -9.292 -4.936 -1.243 1.00 94.50 210 ILE A C 1
ATOM 1723 O O . ILE A 1 210 ? -10.040 -5.283 -2.148 1.00 94.50 210 ILE A O 1
ATOM 1727 N N . ASN A 1 211 ? -9.489 -5.300 0.028 1.00 94.94 211 ASN A N 1
ATOM 1728 C CA . ASN A 1 211 ? -10.596 -6.179 0.403 1.00 94.94 211 ASN A CA 1
ATOM 1729 C C . ASN A 1 211 ? -11.945 -5.465 0.301 1.00 94.94 211 ASN A C 1
ATOM 1731 O O . ASN A 1 211 ? -12.913 -6.050 -0.168 1.00 94.94 211 ASN A O 1
ATOM 1735 N N . TYR A 1 212 ? -11.986 -4.177 0.650 1.00 96.69 212 TYR A N 1
ATOM 1736 C CA . TYR A 1 212 ? -13.183 -3.363 0.458 1.00 96.69 212 TYR A CA 1
ATOM 1737 C C . TYR A 1 212 ? -13.627 -3.315 -1.000 1.00 96.69 212 TYR A C 1
ATOM 1739 O O . TYR A 1 212 ? -14.797 -3.529 -1.289 1.00 96.69 212 TYR A O 1
ATOM 1747 N N . GLY A 1 213 ? -12.685 -3.109 -1.919 1.00 94.62 213 GLY A N 1
ATOM 1748 C CA . GLY A 1 213 ? -12.960 -3.126 -3.350 1.00 94.62 213 GLY A CA 1
ATOM 1749 C C . GLY A 1 213 ? -13.535 -4.452 -3.857 1.00 94.62 213 GLY A C 1
ATOM 1750 O O . GLY A 1 213 ? -14.441 -4.455 -4.688 1.00 94.62 213 GLY A O 1
ATOM 1751 N N . LEU A 1 214 ? -13.042 -5.574 -3.322 1.00 90.94 214 LEU A N 1
ATOM 1752 C CA . LEU A 1 214 ? -13.505 -6.920 -3.676 1.00 90.94 214 LEU A CA 1
ATOM 1753 C C . LEU A 1 214 ? -14.905 -7.242 -3.129 1.00 90.94 214 LEU A C 1
ATOM 1755 O O . LEU A 1 214 ? -15.649 -7.962 -3.790 1.00 90.94 214 LEU A O 1
ATOM 1759 N N . GLU A 1 215 ? -15.257 -6.746 -1.940 1.00 93.56 215 GLU A N 1
ATOM 1760 C CA . GLU A 1 215 ? -16.526 -7.076 -1.272 1.00 93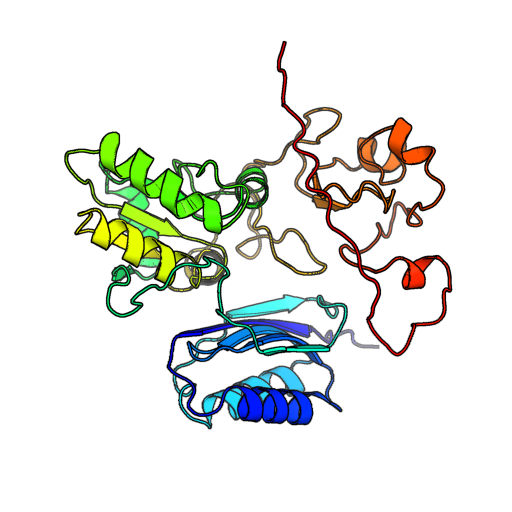.56 215 GLU A CA 1
ATOM 1761 C C . GLU A 1 215 ? -17.638 -6.043 -1.512 1.00 93.56 215 GLU A C 1
ATOM 1763 O O . GLU A 1 215 ? -18.795 -6.416 -1.689 1.00 93.56 215 GLU A O 1
ATOM 1768 N N . GLU A 1 216 ? -17.302 -4.752 -1.540 1.00 95.25 216 GLU A N 1
ATOM 1769 C CA . GLU A 1 216 ? -18.269 -3.641 -1.530 1.00 95.25 216 GLU A CA 1
ATOM 1770 C C . GLU A 1 216 ? -18.168 -2.724 -2.759 1.00 95.25 216 GLU A C 1
ATOM 1772 O O . GLU A 1 216 ? -18.906 -1.739 -2.871 1.00 95.25 216 GLU A O 1
ATOM 1777 N N . GLY A 1 217 ? -17.268 -3.027 -3.697 1.00 94.31 217 GLY A N 1
ATOM 1778 C CA . GLY A 1 217 ? -17.060 -2.217 -4.890 1.00 94.31 217 GLY A CA 1
ATOM 1779 C C . GLY A 1 217 ? -16.370 -0.884 -4.581 1.00 94.31 217 GLY A C 1
ATOM 1780 O O . GLY A 1 217 ? -15.399 -0.821 -3.832 1.00 94.31 217 GLY A O 1
ATOM 1781 N N . ASN A 1 218 ? -16.849 0.207 -5.179 1.00 94.19 218 ASN A N 1
ATOM 1782 C CA . ASN A 1 218 ? -16.249 1.542 -5.060 1.00 94.19 218 ASN A CA 1
ATOM 1783 C C . ASN A 1 218 ? -17.091 2.561 -4.277 1.00 94.19 218 ASN A C 1
ATOM 1785 O O . ASN A 1 218 ? -1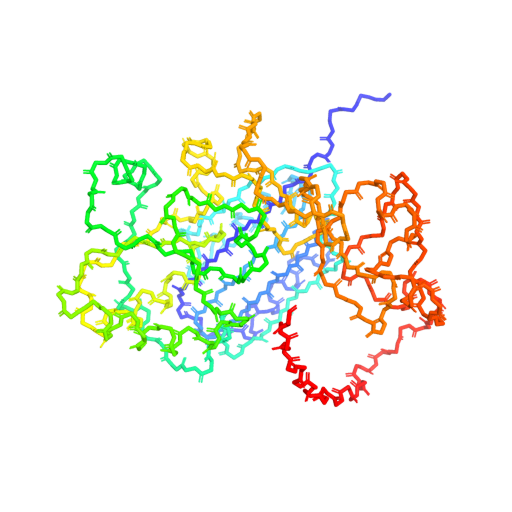6.819 3.758 -4.357 1.00 94.19 218 ASN A O 1
ATOM 1789 N N . ALA A 1 219 ? -18.094 2.116 -3.515 1.00 94.44 219 ALA A N 1
ATOM 1790 C CA . ALA A 1 219 ? -18.906 3.014 -2.696 1.00 94.44 219 ALA A CA 1
ATOM 1791 C C . ALA A 1 219 ? -18.015 3.870 -1.774 1.00 94.44 219 ALA A C 1
ATOM 1793 O O . ALA A 1 219 ? -17.136 3.332 -1.097 1.00 94.44 219 ALA A O 1
ATOM 1794 N N . HIS A 1 220 ? -18.246 5.188 -1.753 1.00 95.69 220 HIS A N 1
ATOM 1795 C CA . HIS A 1 220 ? -17.485 6.188 -0.978 1.00 95.69 220 HIS A CA 1
ATOM 1796 C C . HIS A 1 220 ? -15.990 6.302 -1.315 1.00 95.69 220 HIS A C 1
ATOM 1798 O O . HIS A 1 220 ? -15.255 6.997 -0.616 1.00 95.69 220 HIS A O 1
ATOM 1804 N N . TRP A 1 221 ? -15.504 5.637 -2.362 1.00 96.88 221 TRP A N 1
ATOM 1805 C CA . TRP A 1 221 ? -14.110 5.714 -2.786 1.00 96.88 221 TRP A CA 1
ATOM 1806 C C . TRP A 1 221 ? -13.955 6.614 -4.013 1.00 96.88 221 TRP A C 1
ATOM 1808 O O . TRP A 1 221 ? -14.649 6.450 -5.017 1.00 96.88 221 TRP A O 1
ATOM 1818 N N . LYS A 1 222 ? -12.980 7.527 -3.968 1.00 95.75 222 LYS A N 1
ATOM 1819 C CA . LYS A 1 222 ? -12.606 8.391 -5.094 1.00 95.75 222 LYS A CA 1
ATOM 1820 C C . LYS A 1 222 ? -11.276 7.967 -5.707 1.00 95.75 222 LYS A C 1
ATOM 1822 O O . LYS A 1 222 ? -10.378 7.502 -5.008 1.00 95.75 222 LYS A O 1
ATOM 1827 N N . GLY A 1 223 ? -11.127 8.174 -7.013 1.00 95.00 223 GLY A N 1
ATOM 1828 C CA . GLY A 1 223 ? -9.901 7.916 -7.763 1.00 95.00 223 GLY A CA 1
ATOM 1829 C C . GLY A 1 223 ? -9.470 6.445 -7.788 1.00 95.00 223 GLY A C 1
ATOM 1830 O O . GLY A 1 223 ? -10.287 5.522 -7.739 1.00 95.00 223 GLY A O 1
ATOM 1831 N N . LYS A 1 224 ? -8.157 6.216 -7.872 1.00 94.81 224 LYS A N 1
ATOM 1832 C CA . LYS A 1 224 ? -7.536 4.887 -7.999 1.00 94.81 224 LYS A CA 1
ATOM 1833 C C . LYS A 1 224 ? -6.663 4.546 -6.798 1.00 94.81 224 LYS A C 1
ATOM 1835 O O . LYS A 1 224 ? -6.178 5.413 -6.078 1.00 94.81 224 LYS A O 1
ATOM 1840 N N . LEU A 1 225 ? -6.417 3.257 -6.600 1.00 95.00 225 LEU A N 1
ATOM 1841 C CA . LEU A 1 225 ? -5.549 2.759 -5.545 1.00 95.00 225 LEU A CA 1
ATOM 1842 C C . LEU A 1 225 ? -4.100 2.689 -6.012 1.00 95.00 225 LEU A C 1
ATOM 1844 O O . LEU A 1 225 ? -3.773 1.989 -6.969 1.00 95.00 225 LEU A O 1
ATOM 1848 N N . PHE A 1 226 ? -3.209 3.350 -5.276 1.00 94.00 226 PHE A N 1
ATOM 1849 C CA . PHE A 1 226 ? -1.775 3.152 -5.442 1.00 94.00 226 PHE A CA 1
ATOM 1850 C C . PHE A 1 226 ? -1.344 1.747 -4.987 1.00 94.00 226 PHE A C 1
ATOM 1852 O O . PHE A 1 226 ? -1.647 1.329 -3.863 1.00 94.00 226 PHE A O 1
ATOM 1859 N N . VAL A 1 227 ? -0.568 1.049 -5.821 1.00 92.94 227 VAL A N 1
ATOM 1860 C CA . VAL A 1 227 ? 0.025 -0.264 -5.515 1.00 92.94 227 VAL A CA 1
ATOM 1861 C C . VAL A 1 227 ? 1.539 -0.259 -5.722 1.00 92.94 227 VAL A C 1
ATOM 1863 O O . VAL A 1 227 ? 2.078 0.393 -6.612 1.00 92.94 227 VAL A O 1
ATOM 1866 N N . PHE A 1 228 ? 2.257 -1.007 -4.883 1.00 89.94 228 PHE A N 1
ATOM 1867 C CA . PHE A 1 228 ? 3.726 -0.997 -4.813 1.00 89.94 228 PHE A CA 1
ATOM 1868 C C . PHE A 1 228 ? 4.400 -1.960 -5.810 1.00 89.94 228 PHE A C 1
ATOM 1870 O O . PHE A 1 228 ? 5.372 -2.649 -5.466 1.00 89.94 228 PHE A O 1
ATOM 1877 N N . ASP A 1 229 ? 3.892 -1.994 -7.037 1.00 92.06 229 ASP A N 1
ATOM 1878 C CA . ASP A 1 229 ? 4.327 -2.865 -8.131 1.00 92.06 229 ASP A CA 1
ATOM 1879 C C . ASP A 1 229 ? 4.269 -2.142 -9.489 1.00 92.06 229 ASP A C 1
ATOM 1881 O O . ASP A 1 229 ? 4.010 -0.939 -9.540 1.00 92.06 229 ASP A O 1
ATOM 1885 N N . ASP A 1 230 ? 4.576 -2.842 -10.584 1.00 91.12 230 ASP A N 1
ATOM 1886 C CA . ASP A 1 230 ? 4.716 -2.238 -11.915 1.00 91.12 230 ASP A CA 1
ATOM 1887 C C . ASP A 1 230 ? 3.403 -1.608 -12.437 1.00 91.12 230 ASP A C 1
ATOM 1889 O O . ASP A 1 230 ? 3.468 -0.793 -13.357 1.00 91.12 230 ASP A O 1
ATOM 1893 N N . ARG A 1 231 ? 2.237 -1.906 -11.837 1.00 90.88 231 ARG A N 1
ATOM 1894 C CA . ARG A 1 231 ? 0.948 -1.289 -12.204 1.00 90.88 231 ARG A CA 1
ATOM 1895 C C . ARG A 1 231 ? 0.809 0.146 -11.705 1.00 90.88 231 ARG A C 1
ATOM 1897 O O . ARG A 1 231 ? 0.109 0.922 -12.342 1.00 90.88 231 ARG A O 1
ATOM 1904 N N . MET A 1 232 ? 1.469 0.499 -10.595 1.00 91.06 232 MET A N 1
ATOM 1905 C CA . MET A 1 232 ? 1.419 1.793 -9.884 1.00 91.06 232 MET A CA 1
ATOM 1906 C C . MET A 1 232 ? 0.046 2.229 -9.360 1.00 91.06 232 MET A C 1
ATOM 1908 O O . MET A 1 232 ? -0.057 2.667 -8.219 1.00 91.06 232 MET A O 1
ATOM 1912 N N . THR A 1 233 ? -0.998 2.127 -10.173 1.00 91.75 233 THR A N 1
ATOM 1913 C CA . THR A 1 233 ? -2.366 2.557 -9.895 1.00 91.75 233 THR A CA 1
ATOM 1914 C C . THR A 1 233 ? -3.333 1.529 -10.461 1.00 91.75 233 THR A C 1
ATOM 1916 O O . THR A 1 233 ? -3.225 1.173 -11.634 1.00 91.75 233 THR A O 1
ATOM 1919 N N . VAL A 1 234 ? -4.288 1.073 -9.657 1.00 91.94 234 VAL A N 1
ATOM 1920 C CA . VAL A 1 234 ? -5.324 0.116 -10.067 1.00 91.94 234 VAL A CA 1
ATOM 1921 C C . VAL A 1 234 ? -6.702 0.611 -9.625 1.00 91.94 234 VAL A C 1
ATOM 1923 O O . VAL A 1 234 ? -6.787 1.334 -8.628 1.00 91.94 234 VAL A O 1
ATOM 1926 N N . PRO A 1 235 ? -7.783 0.258 -10.337 1.00 92.69 235 PRO A N 1
ATOM 1927 C CA . PRO A 1 235 ? -9.121 0.384 -9.772 1.00 92.69 235 PRO A CA 1
ATOM 1928 C C . PRO A 1 235 ? -9.243 -0.504 -8.526 1.00 92.69 235 PRO A C 1
ATOM 1930 O O . PRO A 1 235 ? -8.533 -1.507 -8.405 1.00 92.69 235 PRO A O 1
ATOM 1933 N N . ILE A 1 236 ? -10.122 -0.136 -7.592 1.00 92.94 236 ILE A N 1
ATOM 1934 C CA . ILE A 1 236 ? -10.368 -0.975 -6.409 1.00 92.94 236 ILE A CA 1
ATOM 1935 C C . ILE A 1 236 ? -11.383 -2.084 -6.689 1.00 92.94 236 ILE A C 1
ATOM 1937 O O . ILE A 1 236 ? -11.316 -3.124 -6.047 1.00 92.94 236 ILE A O 1
ATOM 1941 N N . ALA A 1 237 ? -12.251 -1.898 -7.685 1.00 90.81 237 ALA A N 1
ATOM 1942 C CA . ALA A 1 237 ? -13.257 -2.864 -8.107 1.00 90.81 237 ALA A CA 1
ATOM 1943 C C . ALA A 1 237 ? -13.330 -2.937 -9.640 1.00 90.81 237 ALA A C 1
ATOM 1945 O O . ALA A 1 237 ? -12.881 -2.023 -10.336 1.00 90.81 237 ALA A O 1
ATOM 1946 N N . GLU A 1 238 ? -13.874 -4.025 -10.179 1.00 82.50 238 GLU A N 1
ATOM 1947 C CA . GLU A 1 238 ? -14.153 -4.116 -11.616 1.00 82.50 238 GLU A CA 1
ATOM 1948 C C . GLU A 1 238 ? -15.200 -3.064 -12.011 1.00 82.50 238 GLU A C 1
ATOM 1950 O O . GLU A 1 238 ? -16.108 -2.772 -11.239 1.00 82.50 238 GLU A O 1
ATOM 1955 N N . GLU A 1 239 ? -15.034 -2.450 -13.187 1.00 68.88 239 GLU A N 1
ATOM 1956 C CA . GLU A 1 239 ? -15.938 -1.399 -13.694 1.00 68.88 239 GLU A CA 1
ATOM 1957 C C . GLU A 1 239 ? -16.104 -0.186 -12.747 1.00 68.88 239 GLU A C 1
ATOM 1959 O O . GLU A 1 239 ? -17.129 0.494 -12.747 1.00 68.88 239 GLU A O 1
ATOM 1964 N N . SER A 1 240 ? -15.079 0.129 -11.941 1.00 69.31 240 SER A N 1
ATOM 1965 C CA . SER A 1 240 ? -15.115 1.268 -11.020 1.00 69.31 240 SER A CA 1
ATOM 1966 C C . SER A 1 240 ? -14.783 2.591 -11.722 1.00 69.31 240 SER A C 1
ATOM 1968 O O . SER A 1 240 ? -13.632 3.038 -11.712 1.00 69.31 240 SER A O 1
ATOM 1970 N N . GLU A 1 241 ? -15.786 3.247 -12.298 1.00 81.75 241 GLU A N 1
ATOM 1971 C CA . GLU A 1 241 ? -15.680 4.677 -12.602 1.00 81.75 241 GLU A CA 1
ATOM 1972 C C . GLU A 1 241 ? -15.793 5.460 -11.290 1.00 81.75 241 GLU A C 1
ATOM 1974 O O . GLU A 1 241 ? -16.768 5.336 -10.545 1.00 81.75 241 GLU A O 1
ATOM 1979 N N . THR A 1 242 ? -14.761 6.231 -10.969 1.00 88.06 242 THR A N 1
ATOM 1980 C CA . THR A 1 242 ? -14.685 7.045 -9.754 1.00 88.06 242 THR A CA 1
ATOM 1981 C C . THR A 1 242 ? -14.310 8.470 -10.125 1.00 88.06 242 THR A C 1
ATOM 1983 O O . THR A 1 242 ? -13.712 8.729 -11.170 1.00 88.06 242 THR A O 1
ATOM 1986 N N . GLU A 1 243 ? -14.658 9.429 -9.269 1.00 91.88 243 GLU A N 1
ATOM 1987 C CA . GLU A 1 243 ? -14.200 10.803 -9.457 1.00 91.88 243 GLU A CA 1
ATOM 1988 C C . GLU A 1 243 ? -12.663 10.848 -9.408 1.00 91.88 243 GLU A C 1
ATOM 1990 O O . GLU A 1 243 ? -12.054 10.455 -8.410 1.00 91.88 243 GLU A O 1
ATOM 1995 N N . THR A 1 244 ? -12.026 11.352 -10.468 1.00 93.88 244 THR A N 1
ATOM 1996 C CA . THR A 1 244 ? -10.568 11.485 -10.526 1.00 93.88 244 THR A CA 1
ATOM 1997 C C . THR A 1 244 ? -10.045 12.468 -9.474 1.00 93.88 244 THR A C 1
ATOM 1999 O O . THR A 1 244 ? -10.244 13.681 -9.586 1.00 93.88 244 THR A O 1
ATOM 2002 N N . CYS A 1 245 ? -9.276 11.957 -8.508 1.00 94.75 245 CYS A N 1
ATOM 2003 C CA . CYS A 1 245 ? -8.555 12.773 -7.524 1.00 94.75 245 CYS A CA 1
ATOM 2004 C C . CYS A 1 245 ? -7.264 13.381 -8.085 1.00 94.75 245 CYS A C 1
ATOM 2006 O O . CYS A 1 245 ? -6.920 14.531 -7.797 1.00 94.75 245 CYS A O 1
ATOM 2008 N N . GLY A 1 246 ? -6.532 12.589 -8.871 1.00 94.94 246 GLY A N 1
ATOM 2009 C CA . GLY A 1 246 ? -5.172 12.913 -9.269 1.00 94.94 246 GLY A CA 1
ATOM 2010 C C . GLY A 1 246 ? -5.089 14.108 -10.217 1.00 94.94 246 GLY A C 1
ATOM 2011 O O . GLY A 1 246 ? -5.939 14.324 -11.085 1.00 94.94 246 GLY A O 1
ATOM 2012 N N . ARG A 1 247 ? -4.019 14.894 -10.069 1.00 96.56 247 ARG A N 1
ATOM 2013 C CA . ARG A 1 247 ? -3.738 16.063 -10.911 1.00 96.56 247 ARG A CA 1
ATOM 2014 C C . ARG A 1 247 ? -2.354 15.961 -11.517 1.00 96.56 247 ARG A C 1
ATOM 2016 O O . ARG A 1 247 ? -1.376 15.673 -10.831 1.00 96.56 247 ARG A O 1
ATOM 2023 N N . CYS A 1 248 ? -2.258 16.231 -12.813 1.00 96.62 248 CYS A N 1
ATOM 2024 C CA . CYS A 1 248 ? -0.989 16.273 -13.514 1.00 96.62 248 CYS A CA 1
ATOM 2025 C C . CYS A 1 248 ? -0.060 17.305 -12.864 1.00 96.62 248 CYS A C 1
ATOM 2027 O O . CYS A 1 248 ? -0.383 18.489 -12.793 1.00 96.62 248 CYS A O 1
ATOM 2029 N N . HIS A 1 249 ? 1.139 16.861 -12.494 1.00 96.38 249 HIS A N 1
ATOM 2030 C CA . HIS A 1 249 ? 2.175 17.676 -11.862 1.00 96.38 249 HIS A CA 1
ATOM 2031 C C . HIS A 1 249 ? 2.533 18.947 -12.651 1.00 96.38 249 HIS A C 1
ATOM 2033 O O . HIS A 1 249 ? 2.964 19.935 -12.065 1.00 96.38 249 HIS A O 1
ATOM 2039 N N . LYS A 1 250 ? 2.378 18.928 -13.983 1.00 96.62 250 LYS A N 1
ATOM 2040 C CA . LYS A 1 250 ? 2.771 20.037 -14.861 1.00 96.62 250 LYS A CA 1
ATOM 2041 C C . LYS A 1 250 ? 1.634 21.011 -15.168 1.00 96.62 250 LYS A C 1
ATOM 2043 O O . LYS A 1 250 ? 1.859 22.216 -15.123 1.00 96.62 250 LYS A O 1
ATOM 2048 N N . CYS A 1 251 ? 0.462 20.507 -15.551 1.00 97.06 251 CYS A N 1
ATOM 2049 C CA . CYS A 1 251 ? -0.639 21.331 -16.066 1.00 97.06 251 CYS A CA 1
ATOM 2050 C C . CYS A 1 251 ? -1.888 21.330 -15.177 1.00 97.06 251 CYS A C 1
ATOM 2052 O O . CYS A 1 251 ? -2.886 21.936 -15.556 1.00 97.06 251 CYS A O 1
ATOM 2054 N N . ASN A 1 252 ? -1.856 20.624 -14.043 1.00 96.94 252 ASN A N 1
ATOM 2055 C CA . ASN A 1 252 ? -2.934 20.515 -13.058 1.00 96.94 252 ASN A CA 1
ATOM 2056 C C . ASN A 1 252 ? -4.268 19.913 -13.560 1.00 96.94 252 ASN A C 1
ATOM 2058 O O . ASN A 1 252 ? -5.232 19.836 -12.797 1.00 96.94 252 ASN A O 1
ATOM 2062 N N . HIS A 1 253 ? -4.329 19.457 -14.817 1.00 96.38 253 HIS A N 1
ATOM 2063 C CA . HIS A 1 253 ? -5.471 18.711 -15.351 1.00 96.38 253 HIS A CA 1
ATOM 2064 C C . HIS A 1 253 ? -5.609 17.361 -14.648 1.00 96.38 253 HIS A C 1
ATOM 2066 O O . HIS A 1 253 ? -4.613 16.803 -14.181 1.00 96.38 253 HIS A O 1
ATOM 2072 N N . GLN A 1 254 ? -6.831 16.830 -14.607 1.00 95.75 254 GLN A N 1
ATOM 2073 C CA . GLN A 1 254 ? -7.105 15.507 -14.052 1.00 95.75 254 GLN A CA 1
ATOM 2074 C C . GLN A 1 254 ? -6.251 14.437 -14.737 1.00 95.75 254 GLN A C 1
ATOM 2076 O O . GLN A 1 254 ? -6.090 14.425 -15.961 1.00 95.75 254 GLN A O 1
ATOM 2081 N N . ALA A 1 255 ? -5.639 13.580 -13.926 1.00 94.38 255 ALA A N 1
ATOM 2082 C CA . ALA A 1 255 ? -4.787 12.497 -14.385 1.00 94.38 255 ALA A CA 1
ATOM 2083 C C . ALA A 1 255 ? -4.664 11.433 -13.297 1.00 94.38 255 ALA A C 1
ATOM 2085 O O . ALA A 1 255 ? -4.588 11.751 -12.116 1.00 94.38 255 ALA A O 1
ATOM 2086 N N . GLU A 1 256 ? -4.572 10.172 -13.706 1.00 91.31 256 GLU A N 1
ATOM 2087 C CA . GLU A 1 256 ? -4.676 9.041 -12.777 1.00 91.31 256 GLU A CA 1
ATOM 2088 C C . GLU A 1 256 ? -3.502 8.065 -12.863 1.00 91.31 256 GLU A C 1
ATOM 2090 O O . GLU A 1 256 ? -3.589 6.925 -12.412 1.00 91.31 256 GLU A O 1
ATOM 2095 N N . SER A 1 257 ? -2.402 8.487 -13.480 1.00 90.19 257 SER A N 1
ATOM 2096 C CA . SER A 1 257 ? -1.252 7.622 -13.717 1.00 90.19 257 SER A CA 1
ATOM 2097 C C . SER A 1 257 ? 0.002 8.217 -13.110 1.00 90.19 257 SER A C 1
ATOM 2099 O O . SER A 1 257 ? 0.370 9.364 -13.385 1.00 90.19 257 SER A O 1
ATOM 2101 N N . TYR A 1 258 ? 0.665 7.400 -12.299 1.00 92.75 258 TYR A N 1
ATOM 2102 C CA . TYR A 1 258 ? 1.962 7.710 -11.726 1.00 92.75 258 TYR A CA 1
ATOM 2103 C C . TYR A 1 258 ? 3.104 7.274 -12.631 1.00 92.75 258 TYR A C 1
ATOM 2105 O O . TYR A 1 258 ? 3.097 6.186 -13.200 1.00 92.75 258 TYR A O 1
ATOM 2113 N N . TYR A 1 259 ? 4.151 8.093 -12.643 1.00 90.75 259 TYR A N 1
ATOM 2114 C CA . TYR A 1 259 ? 5.405 7.813 -13.323 1.00 90.75 259 TYR A CA 1
ATOM 2115 C C . TYR A 1 259 ? 6.578 8.164 -12.414 1.00 90.75 259 TYR A C 1
ATOM 2117 O O . TYR A 1 259 ? 6.520 9.105 -11.621 1.00 90.75 259 TYR A O 1
ATOM 2125 N N . ASN A 1 260 ? 7.686 7.437 -12.549 1.00 92.00 260 ASN A N 1
ATOM 2126 C CA . ASN A 1 260 ? 8.973 7.948 -12.087 1.00 92.00 260 ASN A CA 1
ATOM 2127 C C . ASN A 1 260 ? 9.576 8.832 -13.177 1.00 92.00 260 ASN A C 1
ATOM 2129 O O . ASN A 1 260 ? 9.600 8.419 -14.329 1.00 92.00 260 ASN A O 1
ATOM 2133 N N . CYS A 1 261 ? 10.138 9.988 -12.828 1.00 93.12 261 CYS A N 1
ATOM 2134 C CA . CYS A 1 261 ? 10.872 10.833 -13.769 1.00 93.12 261 CYS A CA 1
ATOM 2135 C C . CYS A 1 261 ? 11.913 9.998 -14.525 1.00 93.12 261 CYS A C 1
ATOM 2137 O O . CYS A 1 261 ? 12.701 9.281 -13.901 1.00 93.12 261 CYS A O 1
ATOM 2139 N N . ALA A 1 262 ? 11.909 10.074 -15.856 1.00 92.62 262 ALA A N 1
ATOM 2140 C CA . ALA A 1 262 ? 12.821 9.322 -16.709 1.00 92.62 262 ALA A CA 1
ATOM 2141 C C . ALA A 1 262 ? 14.286 9.636 -16.381 1.00 92.62 262 ALA A C 1
ATOM 2143 O O . ALA A 1 262 ? 15.125 8.738 -16.427 1.00 92.62 262 ALA A O 1
ATOM 2144 N N . ASN A 1 263 ? 14.592 10.856 -15.933 1.00 93.06 263 ASN A N 1
ATOM 2145 C CA . ASN A 1 263 ? 15.887 11.162 -15.340 1.00 93.06 263 ASN A CA 1
ATOM 2146 C C . ASN A 1 263 ? 16.085 10.379 -14.035 1.00 93.06 263 ASN A C 1
ATOM 2148 O O . ASN A 1 263 ? 15.482 10.683 -13.003 1.00 93.06 263 ASN A O 1
ATOM 2152 N N . MET A 1 264 ? 16.973 9.387 -14.070 1.00 89.31 264 MET A N 1
ATOM 2153 C CA . MET A 1 264 ? 17.215 8.477 -12.951 1.00 89.31 264 MET A CA 1
ATOM 2154 C C . MET A 1 264 ? 17.921 9.121 -11.757 1.00 89.31 264 MET A C 1
ATOM 2156 O O . MET A 1 264 ? 17.905 8.539 -10.672 1.00 89.31 264 MET A O 1
ATOM 2160 N N . GLU A 1 265 ? 18.553 10.282 -11.931 1.00 91.50 265 GLU A N 1
ATOM 2161 C CA . GLU A 1 265 ? 19.133 11.038 -10.815 1.00 91.50 265 GLU A CA 1
ATOM 2162 C C . GLU A 1 265 ? 18.051 11.795 -10.042 1.00 91.50 265 GLU A C 1
ATOM 2164 O O . GLU A 1 265 ? 18.136 11.918 -8.821 1.00 91.50 265 GLU A O 1
ATOM 2169 N N . CYS A 1 266 ? 17.002 12.240 -10.741 1.00 93.19 266 CYS A N 1
ATOM 2170 C CA . CYS A 1 266 ? 15.803 12.806 -10.132 1.00 93.19 266 CYS A CA 1
ATOM 2171 C C . CYS A 1 266 ? 14.909 11.704 -9.545 1.00 93.19 266 CYS A C 1
ATOM 2173 O O . CYS A 1 266 ? 14.640 11.685 -8.346 1.00 93.19 266 CYS A O 1
ATOM 2175 N N . ASN A 1 267 ? 14.445 10.783 -10.395 1.00 91.38 267 ASN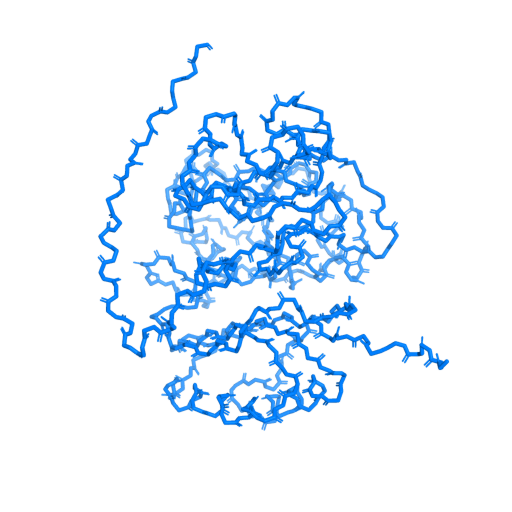 A N 1
ATOM 2176 C CA . ASN A 1 267 ? 13.568 9.661 -10.060 1.00 91.38 267 ASN A CA 1
ATOM 2177 C C . ASN A 1 267 ? 12.289 10.032 -9.272 1.00 91.38 267 ASN A C 1
ATOM 2179 O O . ASN A 1 267 ? 11.702 9.169 -8.615 1.00 91.38 267 ASN A O 1
ATOM 2183 N N . LEU A 1 268 ? 11.857 11.296 -9.334 1.00 93.06 268 LEU A N 1
ATOM 2184 C CA . LEU A 1 268 ? 10.644 11.783 -8.676 1.00 93.06 268 LEU A CA 1
ATOM 2185 C C . LEU A 1 268 ? 9.440 10.944 -9.104 1.00 93.06 268 LEU A C 1
ATOM 2187 O O . LEU A 1 268 ? 9.271 10.695 -10.293 1.00 93.06 268 LEU A O 1
ATOM 2191 N N . LEU A 1 269 ? 8.623 10.516 -8.147 1.00 92.44 269 LEU A N 1
ATOM 2192 C CA . LEU A 1 269 ? 7.314 9.930 -8.408 1.00 92.44 269 LEU A CA 1
ATOM 2193 C C . LEU A 1 269 ? 6.300 11.066 -8.590 1.00 92.44 269 LEU A C 1
ATOM 2195 O O . LEU A 1 269 ? 6.201 11.922 -7.716 1.00 92.44 269 LEU A O 1
ATOM 2199 N N . TYR A 1 270 ? 5.589 11.108 -9.715 1.00 94.12 270 TYR A N 1
ATOM 2200 C CA . TYR A 1 270 ? 4.643 12.185 -10.019 1.00 94.12 270 TYR A CA 1
ATOM 2201 C C . TYR A 1 270 ? 3.487 11.704 -10.901 1.00 94.12 270 TYR A C 1
ATOM 2203 O O . TYR A 1 270 ? 3.645 10.764 -11.682 1.00 94.12 270 TYR A O 1
ATOM 2211 N N . ILE A 1 271 ? 2.334 12.362 -10.780 1.00 94.69 271 ILE A N 1
ATOM 2212 C CA . ILE A 1 271 ? 1.170 12.131 -11.640 1.00 94.69 271 ILE A CA 1
ATOM 2213 C C . ILE A 1 271 ? 1.351 12.926 -12.936 1.00 94.69 271 ILE A C 1
ATOM 2215 O O . ILE A 1 271 ? 1.720 14.105 -12.900 1.00 94.69 271 ILE A O 1
ATOM 2219 N N . SER A 1 272 ? 1.060 12.322 -14.088 1.00 94.38 272 SER A N 1
ATOM 2220 C CA . SER A 1 272 ? 1.093 13.030 -15.371 1.00 94.38 272 SER A CA 1
ATOM 2221 C C . SER A 1 272 ? -0.070 12.653 -16.274 1.00 94.38 272 SER A C 1
ATOM 2223 O O . SER A 1 272 ? -0.387 11.475 -16.409 1.00 94.38 272 SER A O 1
ATOM 2225 N N . CYS A 1 273 ? -0.656 13.646 -16.950 1.00 93.88 273 CYS A N 1
ATOM 2226 C CA . CYS A 1 273 ? -1.521 13.374 -18.092 1.00 93.88 273 CYS A CA 1
ATOM 2227 C C . CYS A 1 273 ? -0.672 12.912 -19.296 1.00 93.88 273 CYS A C 1
ATOM 2229 O O . CYS A 1 273 ? 0.525 13.242 -19.353 1.00 93.88 273 CYS A O 1
ATOM 2231 N N . PRO A 1 274 ? -1.266 12.194 -20.269 1.00 91.81 274 PRO A N 1
ATOM 2232 C CA . PRO A 1 274 ? -0.549 11.706 -21.450 1.00 91.81 274 PRO A CA 1
ATOM 2233 C C . PRO A 1 274 ? 0.148 12.821 -22.239 1.00 91.81 274 PRO A C 1
ATOM 2235 O O . PRO A 1 274 ? 1.312 12.682 -22.601 1.00 91.81 274 PRO A O 1
ATOM 2238 N N . THR A 1 275 ? -0.509 13.974 -22.413 1.00 94.06 275 THR A N 1
ATOM 2239 C CA . THR A 1 275 ? 0.045 15.117 -23.157 1.00 94.06 275 THR A CA 1
ATOM 2240 C C . THR A 1 275 ? 1.334 15.650 -22.533 1.00 94.06 275 THR A C 1
ATOM 2242 O O . THR A 1 275 ? 2.339 15.802 -23.222 1.00 94.06 275 THR A O 1
ATOM 2245 N N . CYS A 1 276 ? 1.341 15.922 -21.224 1.00 94.88 276 CYS A N 1
ATOM 2246 C CA . CYS A 1 276 ? 2.549 16.411 -20.555 1.00 94.88 276 CYS A CA 1
ATOM 2247 C C . CYS A 1 276 ? 3.629 15.332 -20.454 1.00 94.88 276 CYS A C 1
ATOM 2249 O O . CYS A 1 276 ? 4.814 15.663 -20.490 1.00 94.88 276 CYS A O 1
ATOM 2251 N N . LEU A 1 277 ? 3.236 14.061 -20.334 1.00 92.94 277 LEU A N 1
ATOM 2252 C CA . LEU A 1 277 ? 4.177 12.950 -20.296 1.00 92.94 277 LEU A CA 1
ATOM 2253 C C . LEU A 1 277 ? 4.949 12.838 -21.616 1.00 92.94 277 LEU A C 1
ATOM 2255 O O . LEU A 1 277 ? 6.173 12.711 -21.578 1.00 92.94 277 LEU A O 1
ATOM 2259 N N . ASP A 1 278 ? 4.255 12.944 -22.754 1.00 92.06 278 ASP A N 1
ATOM 2260 C CA . ASP A 1 278 ? 4.885 12.919 -24.076 1.00 92.06 278 ASP A CA 1
ATOM 2261 C C . ASP A 1 278 ? 5.745 14.166 -24.327 1.00 92.06 278 ASP A C 1
ATOM 2263 O O . ASP A 1 278 ? 6.913 14.051 -24.707 1.00 92.06 278 ASP A O 1
ATOM 2267 N N . GLN A 1 279 ? 5.224 15.360 -24.028 1.00 94.06 279 GLN A N 1
ATOM 2268 C CA . GLN A 1 279 ? 5.964 16.618 -24.196 1.00 94.06 279 GLN A CA 1
ATOM 2269 C C . GLN A 1 279 ? 7.273 16.647 -23.399 1.00 94.06 279 GLN A C 1
ATOM 2271 O O . GLN A 1 279 ? 8.269 17.205 -23.858 1.00 94.06 279 GLN A O 1
ATOM 2276 N N . LEU A 1 280 ? 7.278 16.054 -22.203 1.00 94.44 280 LEU A N 1
ATOM 2277 C CA . LEU A 1 280 ? 8.454 15.979 -21.336 1.00 94.44 280 LEU A CA 1
ATOM 2278 C C . LEU A 1 280 ? 9.234 14.668 -21.499 1.00 94.44 280 LEU A C 1
ATOM 2280 O O . LEU A 1 280 ? 10.177 14.436 -20.740 1.00 94.44 280 LEU A O 1
ATOM 2284 N N . LYS A 1 281 ? 8.844 13.803 -22.447 1.00 92.94 281 LYS A N 1
ATOM 2285 C CA . LYS A 1 281 ? 9.462 12.494 -22.717 1.00 92.94 281 LYS A CA 1
ATOM 2286 C C . LYS A 1 281 ? 9.708 11.692 -21.432 1.00 92.94 281 LYS A C 1
ATOM 2288 O O . LYS A 1 281 ? 10.811 11.220 -21.161 1.00 92.94 281 LYS A O 1
ATOM 2293 N N . GLY A 1 282 ? 8.678 11.604 -20.588 1.00 92.06 282 GLY A N 1
ATOM 2294 C CA . GLY A 1 282 ? 8.712 10.880 -19.314 1.00 92.06 282 GLY A CA 1
ATOM 2295 C C . GLY A 1 282 ? 9.437 11.585 -18.159 1.00 92.06 282 GLY A C 1
ATOM 2296 O O . GLY A 1 282 ? 9.561 11.004 -17.080 1.00 92.06 282 GLY A O 1
ATOM 2297 N N . CYS A 1 283 ? 9.941 12.810 -18.336 1.00 95.00 283 CYS A N 1
ATOM 2298 C CA . CYS A 1 283 ? 10.548 13.603 -17.264 1.00 95.00 283 CYS A CA 1
ATOM 2299 C C . CYS A 1 283 ? 9.517 14.467 -16.519 1.00 95.00 283 CYS A C 1
ATOM 2301 O O . CYS A 1 283 ? 8.515 14.896 -17.081 1.00 95.00 283 CYS A O 1
ATOM 2303 N N . CYS A 1 284 ? 9.786 14.800 -15.252 1.00 95.19 284 CYS A N 1
ATOM 2304 C CA . CYS A 1 284 ? 8.914 15.694 -14.476 1.00 95.19 284 CYS A CA 1
ATOM 2305 C C . CYS A 1 284 ? 9.050 17.179 -14.865 1.00 95.19 284 CYS A C 1
ATOM 2307 O O . CYS A 1 284 ? 8.224 18.004 -14.487 1.00 95.19 284 CYS A O 1
ATOM 2309 N N . SER A 1 285 ? 10.107 17.543 -15.596 1.00 96.38 285 SER A N 1
ATOM 2310 C CA . SER A 1 285 ? 10.392 18.912 -16.036 1.00 96.38 285 SER A CA 1
ATOM 2311 C C . SER A 1 285 ? 11.333 18.915 -17.241 1.00 96.38 285 SER A C 1
ATOM 2313 O O . SER A 1 285 ? 12.056 17.942 -17.456 1.00 96.38 285 SER A O 1
ATOM 2315 N N . GLN A 1 286 ? 11.377 20.030 -17.979 1.00 95.75 286 GLN A N 1
ATOM 2316 C CA . GLN A 1 286 ? 12.301 20.221 -19.108 1.00 95.75 286 GLN A CA 1
ATOM 2317 C C . GLN A 1 286 ? 13.763 20.057 -18.678 1.00 95.75 286 GLN A C 1
ATOM 2319 O O . GLN A 1 286 ? 14.488 19.272 -19.275 1.00 95.75 286 GLN A O 1
ATOM 2324 N N . LYS A 1 287 ? 14.151 20.676 -17.554 1.00 96.44 287 LYS A N 1
ATOM 2325 C CA . LYS A 1 287 ? 15.489 20.535 -16.962 1.00 96.44 287 LYS A CA 1
ATOM 2326 C C . LYS A 1 287 ? 15.877 19.077 -16.704 1.00 96.44 287 LYS A C 1
ATOM 2328 O O . LYS A 1 287 ? 17.034 18.701 -16.847 1.00 96.44 287 LYS A O 1
ATOM 2333 N N . CYS A 1 288 ? 14.928 18.234 -16.291 1.00 96.12 288 CYS A N 1
ATOM 2334 C CA . CYS A 1 288 ? 15.229 16.818 -16.094 1.00 96.12 288 CYS A CA 1
ATOM 2335 C C . CYS A 1 288 ? 15.546 16.103 -17.412 1.00 96.12 288 CYS A C 1
ATOM 2337 O O . CYS A 1 288 ? 16.370 15.193 -17.380 1.00 96.12 288 CYS A O 1
ATOM 2339 N N . GLY A 1 289 ? 14.958 16.531 -18.532 1.00 93.31 289 GLY A N 1
ATOM 2340 C CA . GLY A 1 289 ? 15.225 16.000 -19.872 1.00 93.31 289 GLY A CA 1
ATOM 2341 C C . GLY A 1 289 ? 16.615 16.327 -20.428 1.00 93.31 289 GLY A C 1
ATOM 2342 O O . GLY A 1 289 ? 17.003 15.757 -21.437 1.00 93.31 289 GLY A O 1
ATOM 2343 N N . GLU A 1 290 ? 17.383 17.191 -19.764 1.00 94.31 290 GLU A N 1
ATOM 2344 C CA . GLU A 1 290 ? 18.773 17.516 -20.125 1.00 94.31 290 GLU A CA 1
ATOM 2345 C C . GLU A 1 290 ? 19.798 16.612 -19.408 1.00 94.31 290 GLU A C 1
ATOM 2347 O O . GLU A 1 290 ? 21.002 16.744 -19.612 1.00 94.31 290 GLU A O 1
ATOM 2352 N N . GLY A 1 291 ? 19.346 15.710 -18.526 1.00 90.25 291 GLY A N 1
ATOM 2353 C CA . GLY A 1 291 ? 20.232 14.815 -17.781 1.00 90.25 291 GLY A CA 1
ATOM 2354 C C . GLY A 1 291 ? 20.861 13.722 -18.650 1.00 90.25 291 GLY A C 1
ATOM 2355 O O . GLY A 1 291 ? 20.282 13.282 -19.632 1.00 90.25 291 GLY A O 1
ATOM 2356 N N . GLU A 1 292 ? 22.019 13.201 -18.244 1.00 88.00 292 GLU A N 1
ATOM 2357 C CA . GLU A 1 292 ? 22.733 12.155 -19.004 1.00 88.00 292 GLU A CA 1
ATOM 2358 C C . GLU A 1 292 ? 22.106 10.755 -18.862 1.00 88.00 292 GLU A C 1
ATOM 2360 O O . GLU A 1 292 ? 22.312 9.865 -19.684 1.00 88.00 292 GLU A O 1
ATOM 2365 N N . LYS A 1 293 ? 21.354 10.530 -17.780 1.00 88.69 293 LYS A N 1
ATOM 2366 C CA . LYS A 1 293 ? 20.845 9.215 -17.360 1.00 88.69 293 LYS A CA 1
ATOM 2367 C C . LYS A 1 293 ? 19.324 9.134 -17.491 1.00 88.69 293 LYS A C 1
ATOM 2369 O O . LYS A 1 293 ? 18.620 8.990 -16.486 1.00 88.69 293 LYS A O 1
ATOM 2374 N N . LEU A 1 294 ? 18.825 9.235 -18.721 1.00 89.25 294 LEU A N 1
ATOM 2375 C CA . LEU A 1 294 ? 17.391 9.204 -19.034 1.00 89.25 294 LEU A CA 1
ATOM 2376 C C . LEU A 1 294 ? 16.916 7.801 -19.405 1.00 89.25 294 LEU A C 1
ATOM 2378 O O . LEU A 1 294 ? 17.451 7.171 -20.315 1.00 89.25 294 LEU A O 1
ATOM 2382 N N . ARG A 1 295 ? 15.873 7.319 -18.732 1.00 89.38 295 ARG A N 1
ATOM 2383 C CA . ARG A 1 295 ? 15.143 6.130 -19.177 1.00 89.38 295 ARG A CA 1
ATOM 2384 C C . ARG A 1 295 ? 14.583 6.381 -20.583 1.00 89.38 295 ARG A C 1
ATOM 2386 O O . ARG A 1 295 ? 14.045 7.466 -20.809 1.00 89.38 295 ARG A O 1
ATOM 2393 N N . PRO A 1 296 ? 14.668 5.404 -21.499 1.00 85.88 296 PRO A N 1
ATOM 2394 C CA . PRO A 1 296 ? 13.965 5.477 -22.769 1.00 85.88 296 PRO A CA 1
ATOM 2395 C C . PRO A 1 296 ? 12.469 5.691 -22.531 1.00 85.88 296 PRO A C 1
ATOM 2397 O O . PRO A 1 296 ? 11.867 5.001 -21.706 1.00 85.88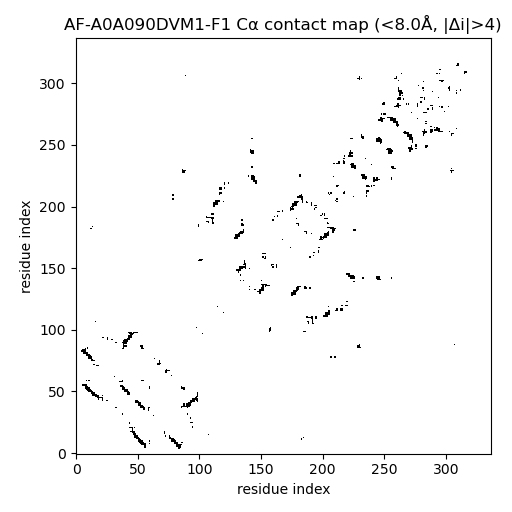 296 PRO A O 1
ATOM 2400 N N . TYR A 1 297 ? 11.888 6.647 -23.249 1.00 83.69 297 TYR A N 1
ATOM 2401 C CA . TYR A 1 297 ? 10.456 6.904 -23.239 1.00 83.69 297 TYR A CA 1
ATOM 2402 C C . TYR A 1 297 ? 9.844 6.411 -24.548 1.00 83.69 297 TYR A C 1
ATOM 2404 O O . TYR A 1 297 ? 10.288 6.798 -25.630 1.00 83.69 297 TYR A O 1
ATOM 2412 N N . HIS A 1 298 ? 8.811 5.581 -24.433 1.00 81.12 298 HIS A N 1
ATOM 2413 C CA . HIS A 1 298 ? 7.984 5.150 -25.551 1.00 81.12 298 HIS A CA 1
ATOM 2414 C C . HIS A 1 298 ? 6.536 5.509 -25.239 1.00 81.12 298 HIS A C 1
ATOM 2416 O O . HIS A 1 298 ? 6.023 5.132 -24.189 1.00 81.12 298 HIS A O 1
ATOM 2422 N N . GLU A 1 299 ? 5.874 6.210 -26.155 1.00 73.06 299 GLU A N 1
ATOM 2423 C CA . GLU A 1 299 ? 4.497 6.685 -25.974 1.00 73.06 299 GLU A CA 1
ATOM 2424 C C . GLU A 1 299 ? 3.515 5.533 -25.702 1.00 73.06 299 GLU A C 1
ATOM 2426 O O . GLU A 1 299 ? 2.672 5.621 -24.816 1.00 73.06 299 GLU A O 1
ATOM 2431 N N . GLN A 1 300 ? 3.687 4.413 -26.408 1.00 73.44 300 GLN A N 1
ATOM 2432 C CA . GLN A 1 300 ? 2.833 3.227 -26.287 1.00 73.44 300 GLN A CA 1
ATOM 2433 C C . GLN A 1 300 ? 3.218 2.302 -25.125 1.00 73.44 300 GLN A C 1
ATOM 2435 O O . GLN A 1 300 ? 2.434 1.440 -24.739 1.00 73.44 300 GLN A O 1
ATOM 2440 N N . ASN A 1 301 ? 4.435 2.433 -24.596 1.00 70.62 301 ASN A N 1
ATOM 2441 C CA . ASN A 1 301 ? 4.942 1.575 -23.529 1.00 70.62 301 ASN A CA 1
ATOM 2442 C C . ASN A 1 301 ? 5.861 2.395 -22.615 1.00 70.62 301 ASN A C 1
ATOM 2444 O O . ASN A 1 301 ? 7.092 2.298 -22.721 1.00 70.62 301 ASN A O 1
ATOM 2448 N N . PRO A 1 302 ? 5.282 3.267 -21.770 1.00 70.56 302 PRO A N 1
ATOM 2449 C CA . PRO A 1 302 ? 6.066 4.076 -20.853 1.00 70.56 302 PRO A CA 1
ATOM 2450 C C . PRO A 1 302 ? 6.914 3.172 -19.956 1.00 70.56 302 PRO A C 1
ATOM 2452 O O . PRO A 1 302 ? 6.563 2.027 -19.666 1.00 70.56 302 PRO A O 1
ATOM 2455 N N . HIS A 1 303 ? 8.067 3.676 -19.521 1.00 67.75 303 HIS A N 1
ATOM 2456 C CA . HIS A 1 303 ? 9.001 2.867 -18.747 1.00 67.75 303 HIS A CA 1
ATOM 2457 C C . HIS A 1 303 ? 8.344 2.336 -17.473 1.00 67.75 303 HIS A C 1
ATOM 2459 O O . HIS A 1 303 ? 7.743 3.080 -16.694 1.00 67.75 303 HIS A O 1
ATOM 2465 N N . LYS A 1 304 ? 8.533 1.039 -17.220 1.00 77.00 304 LYS A N 1
ATOM 2466 C CA . LYS A 1 304 ? 8.078 0.433 -15.971 1.00 77.00 304 LYS A CA 1
ATOM 2467 C C . LYS A 1 304 ? 8.800 1.081 -14.780 1.00 77.00 304 LYS A C 1
ATOM 2469 O O . LYS A 1 304 ? 10.008 1.371 -14.854 1.00 77.00 304 LYS A O 1
ATOM 2474 N N . PRO A 1 305 ? 8.092 1.310 -13.667 1.00 71.38 305 PRO A N 1
ATOM 2475 C CA . PRO A 1 305 ? 8.674 1.890 -12.466 1.00 71.38 305 PRO A CA 1
ATOM 2476 C C . PRO A 1 305 ? 9.744 0.953 -11.875 1.00 71.38 305 PRO A C 1
ATOM 2478 O O . PRO A 1 305 ? 9.849 -0.228 -12.207 1.00 71.38 305 PRO A O 1
ATOM 2481 N N . PHE A 1 306 ? 10.600 1.481 -10.997 1.00 66.75 306 PHE A N 1
ATOM 2482 C CA . PHE A 1 306 ? 11.572 0.702 -10.201 1.00 66.75 306 PHE A CA 1
ATOM 2483 C C . PHE A 1 306 ? 12.656 -0.106 -10.950 1.00 66.75 306 PHE A C 1
ATOM 2485 O O . PHE A 1 306 ? 13.509 -0.724 -10.296 1.00 66.75 306 PHE A O 1
ATOM 2492 N N . LYS A 1 307 ? 12.700 -0.093 -12.288 1.00 76.94 307 LYS A N 1
ATOM 2493 C CA . LYS A 1 307 ? 13.807 -0.698 -13.044 1.00 76.94 307 LYS A CA 1
ATOM 2494 C C . LYS A 1 307 ? 15.114 0.060 -12.790 1.00 76.94 307 LYS A C 1
ATOM 2496 O O . LYS A 1 307 ? 15.151 1.294 -12.708 1.00 76.94 307 LYS A O 1
ATOM 2501 N N . LYS A 1 308 ? 16.201 -0.698 -12.628 1.00 74.56 308 LYS A N 1
ATOM 2502 C CA . LYS A 1 308 ? 17.533 -0.154 -12.324 1.00 74.56 308 LYS A CA 1
ATOM 2503 C C . LYS A 1 308 ? 18.218 0.346 -13.592 1.00 74.56 308 LYS A C 1
ATOM 2505 O O . LYS A 1 308 ? 17.973 -0.178 -14.668 1.00 74.56 308 LYS A O 1
ATOM 2510 N N . SER A 1 309 ? 19.148 1.287 -13.437 1.00 71.62 309 SER A N 1
ATOM 2511 C CA . SER A 1 309 ? 19.907 1.877 -14.549 1.00 71.62 309 SER A CA 1
ATOM 2512 C C . SER A 1 309 ? 20.531 0.845 -15.485 1.00 71.62 309 SER A C 1
ATOM 2514 O O . SER A 1 309 ? 20.440 0.976 -16.697 1.00 71.62 309 SER A O 1
ATOM 2516 N N . TYR A 1 310 ? 21.113 -0.226 -14.954 1.00 74.06 310 TYR A N 1
ATOM 2517 C CA . TYR A 1 310 ? 21.740 -1.241 -15.798 1.00 74.06 310 TYR A CA 1
ATOM 2518 C C . TYR A 1 310 ? 20.776 -1.930 -16.782 1.00 74.06 310 TYR A C 1
ATOM 2520 O O . TYR A 1 310 ? 21.245 -2.488 -17.766 1.00 74.06 310 TYR A O 1
ATOM 2528 N N . GLU A 1 311 ? 19.460 -1.900 -16.541 1.00 76.44 311 GLU A N 1
ATOM 2529 C CA . GLU A 1 311 ? 18.456 -2.465 -17.459 1.00 76.44 311 GLU A CA 1
ATOM 2530 C C . GLU A 1 311 ? 18.278 -1.599 -18.715 1.00 76.44 311 GLU A C 1
ATOM 2532 O O . GLU A 1 311 ? 17.821 -2.099 -19.733 1.00 76.44 311 GLU A O 1
ATOM 2537 N N . TYR A 1 312 ? 18.701 -0.334 -18.661 1.00 74.75 312 TYR A N 1
ATOM 2538 C CA . TYR A 1 312 ? 18.588 0.630 -19.757 1.00 74.75 312 TYR A CA 1
ATOM 2539 C C . TYR A 1 312 ? 19.926 0.921 -20.443 1.00 74.75 312 TYR A C 1
ATOM 2541 O O . TYR A 1 312 ? 19.964 1.216 -21.630 1.00 74.75 312 TYR A O 1
ATOM 2549 N N . PHE A 1 313 ? 21.031 0.831 -19.698 1.00 78.12 313 PHE A N 1
ATOM 2550 C CA . PHE A 1 313 ? 22.354 1.276 -20.156 1.00 78.12 313 PHE A CA 1
ATOM 2551 C C . PHE A 1 313 ? 23.385 0.141 -20.265 1.00 78.12 313 PHE A C 1
ATOM 2553 O O . PHE A 1 313 ? 24.574 0.401 -20.416 1.00 78.12 313 PHE A O 1
ATOM 2560 N N . GLY A 1 314 ? 22.967 -1.125 -20.140 1.00 63.12 314 GLY A N 1
ATOM 2561 C CA . GLY A 1 314 ? 23.829 -2.283 -20.415 1.00 63.12 314 GLY A CA 1
ATOM 2562 C C . GLY A 1 314 ? 24.994 -2.508 -19.438 1.00 63.12 314 GLY A C 1
ATOM 2563 O O . GLY A 1 314 ? 25.902 -3.286 -19.734 1.00 63.12 314 GLY A O 1
ATOM 2564 N N . PHE A 1 315 ? 25.006 -1.868 -18.263 1.00 61.16 315 PHE A N 1
ATOM 2565 C CA . PHE A 1 315 ? 26.058 -2.097 -17.266 1.00 61.16 315 PHE A CA 1
ATOM 2566 C C . PHE A 1 315 ? 25.981 -3.531 -16.702 1.00 61.16 315 PHE A C 1
ATOM 2568 O O . PHE A 1 315 ? 24.920 -3.990 -16.280 1.00 61.16 315 PHE A O 1
ATOM 2575 N N . LYS A 1 316 ? 27.101 -4.264 -16.638 1.00 47.28 316 LYS A N 1
ATOM 2576 C CA . LYS A 1 316 ? 27.129 -5.608 -16.026 1.00 47.28 316 LYS A CA 1
ATOM 2577 C C . LYS A 1 316 ? 26.658 -5.534 -14.562 1.00 47.28 316 LYS A C 1
ATOM 2579 O O . LYS A 1 316 ? 27.126 -4.684 -13.803 1.00 47.28 316 LYS A O 1
ATOM 2584 N N . LYS A 1 317 ? 25.747 -6.431 -14.146 1.00 45.09 317 LYS A N 1
ATOM 2585 C CA . LYS A 1 317 ? 25.367 -6.613 -12.729 1.00 45.09 317 LYS A CA 1
ATOM 2586 C C . LYS A 1 317 ? 26.646 -6.832 -11.915 1.00 45.09 317 LYS A C 1
ATOM 2588 O O . LYS A 1 317 ? 27.297 -7.855 -12.087 1.00 45.09 317 LYS A O 1
ATOM 2593 N N . ASN A 1 318 ? 26.998 -5.901 -11.031 1.00 45.56 318 ASN A N 1
ATOM 2594 C CA . ASN A 1 318 ? 28.104 -6.121 -10.103 1.00 45.56 318 ASN A CA 1
ATOM 2595 C C . ASN A 1 318 ? 27.670 -7.203 -9.082 1.00 45.56 318 ASN A C 1
ATOM 2597 O O . ASN A 1 318 ? 26.664 -6.977 -8.398 1.00 45.56 318 ASN A O 1
ATOM 2601 N N . PRO A 1 319 ? 28.341 -8.370 -8.985 1.00 38.72 319 PRO A N 1
ATOM 2602 C CA . PRO A 1 319 ? 27.892 -9.497 -8.153 1.00 38.72 319 PRO A CA 1
ATOM 2603 C C . PRO A 1 319 ? 27.881 -9.190 -6.651 1.00 38.72 319 PRO A C 1
ATOM 2605 O O . PRO A 1 319 ? 27.145 -9.813 -5.890 1.00 38.72 319 PRO A O 1
ATOM 2608 N N . HIS A 1 320 ? 28.650 -8.189 -6.220 1.00 40.28 320 HIS A N 1
ATOM 2609 C CA . HIS A 1 320 ? 28.746 -7.781 -4.825 1.00 40.28 320 HIS A CA 1
ATOM 2610 C C . HIS A 1 320 ? 28.112 -6.403 -4.641 1.00 40.28 320 HIS A C 1
ATOM 2612 O O . HIS A 1 320 ? 28.656 -5.376 -5.044 1.00 40.28 320 HIS A O 1
ATOM 2618 N N . GLY A 1 321 ? 26.926 -6.383 -4.032 1.00 41.78 321 GLY A N 1
ATOM 2619 C CA . GLY A 1 321 ? 26.132 -5.188 -3.742 1.00 41.78 321 GLY A CA 1
ATOM 2620 C C . GLY A 1 321 ? 26.739 -4.256 -2.688 1.00 41.78 321 GLY A C 1
ATOM 2621 O O . GLY A 1 321 ? 26.069 -3.929 -1.715 1.00 41.78 321 GLY A O 1
ATOM 2622 N N . GLN A 1 322 ? 27.970 -3.786 -2.885 1.00 34.50 322 GLN A N 1
ATOM 2623 C CA . GLN A 1 322 ? 28.573 -2.703 -2.106 1.00 34.50 322 GLN A CA 1
ATOM 2624 C C . GLN A 1 322 ? 28.690 -1.426 -2.945 1.00 34.50 322 GLN A C 1
ATOM 2626 O O . GLN A 1 322 ? 29.755 -0.848 -3.118 1.00 34.50 322 GLN A O 1
ATOM 2631 N N . GLY A 1 323 ? 27.556 -0.945 -3.450 1.00 33.19 323 GLY A N 1
ATOM 2632 C CA . GLY A 1 323 ? 27.422 0.464 -3.803 1.00 33.19 323 GLY A CA 1
ATOM 2633 C C . GLY A 1 323 ? 27.017 1.226 -2.549 1.00 33.19 323 GLY A C 1
ATOM 2634 O O . GLY A 1 323 ? 25.827 1.290 -2.239 1.00 33.19 323 GLY A O 1
ATOM 2635 N N . LYS A 1 324 ? 27.981 1.774 -1.799 1.00 32.09 324 LYS A N 1
ATOM 2636 C CA . LYS A 1 324 ? 27.700 2.736 -0.722 1.00 32.09 324 LYS A CA 1
ATOM 2637 C C . LYS A 1 324 ? 27.087 4.001 -1.336 1.00 32.09 324 LYS A C 1
ATOM 2639 O O . LYS A 1 324 ? 27.776 4.995 -1.535 1.00 32.09 324 LYS A O 1
ATOM 2644 N N . ASN A 1 325 ? 25.782 3.996 -1.592 1.00 33.97 325 ASN A N 1
ATOM 2645 C CA . ASN A 1 325 ? 25.035 5.235 -1.759 1.00 33.97 325 ASN A CA 1
ATOM 2646 C C . ASN A 1 325 ? 24.874 5.852 -0.371 1.00 33.97 325 ASN A C 1
ATOM 2648 O O . ASN A 1 325 ? 23.936 5.539 0.362 1.00 33.97 325 ASN A O 1
ATOM 2652 N N . LYS A 1 326 ? 25.805 6.740 -0.002 1.00 31.72 326 LYS A N 1
ATOM 2653 C CA . LYS A 1 326 ? 25.549 7.740 1.037 1.00 31.72 326 LYS A CA 1
ATOM 2654 C C . LYS A 1 326 ? 24.326 8.540 0.582 1.00 31.72 326 LYS A C 1
ATOM 2656 O O . LYS A 1 326 ? 24.451 9.457 -0.225 1.00 31.72 326 LYS A O 1
ATOM 2661 N N . ARG A 1 327 ? 23.137 8.186 1.080 1.00 33.22 327 ARG A N 1
ATOM 2662 C CA . ARG A 1 327 ? 21.960 9.058 1.046 1.00 33.22 327 ARG A CA 1
ATOM 2663 C C . ARG A 1 327 ? 22.321 10.315 1.839 1.00 33.22 327 ARG A C 1
ATOM 2665 O O . ARG A 1 327 ? 22.181 10.340 3.055 1.00 33.22 327 ARG A O 1
ATOM 2672 N N . LYS A 1 328 ? 22.825 11.354 1.169 1.00 30.88 328 LYS A N 1
ATOM 2673 C CA . LYS A 1 328 ? 22.736 12.711 1.710 1.00 30.88 328 LYS A CA 1
ATOM 2674 C C . LYS A 1 328 ? 21.265 13.094 1.612 1.00 30.88 328 LYS A C 1
ATOM 2676 O O . LYS A 1 328 ? 20.764 13.321 0.515 1.00 30.88 328 LYS A O 1
ATOM 2681 N N . ALA A 1 329 ? 20.580 13.103 2.750 1.00 32.97 329 ALA A N 1
ATOM 2682 C CA . ALA A 1 329 ? 19.281 13.737 2.882 1.00 32.97 329 ALA A CA 1
ATOM 2683 C C . ALA A 1 329 ? 19.442 15.218 2.506 1.00 32.97 329 ALA A C 1
ATOM 2685 O O . ALA A 1 329 ? 19.971 16.008 3.284 1.00 32.97 329 ALA A O 1
ATOM 2686 N N . LYS A 1 330 ? 19.051 15.589 1.285 1.00 32.16 330 LYS A N 1
ATOM 2687 C CA . LYS A 1 330 ? 18.786 16.987 0.954 1.00 32.16 330 LYS A CA 1
ATOM 2688 C C . LYS A 1 330 ? 17.346 17.256 1.369 1.00 32.16 330 LYS A C 1
ATOM 2690 O O . LYS A 1 330 ? 16.420 16.833 0.687 1.00 32.16 330 LYS A O 1
ATOM 2695 N N . LYS A 1 331 ? 17.179 17.913 2.519 1.00 34.22 331 LYS A N 1
ATOM 2696 C CA . LYS A 1 331 ? 15.955 18.652 2.831 1.00 34.22 331 LYS A CA 1
ATOM 2697 C C . LYS A 1 331 ? 15.834 19.749 1.769 1.00 34.22 331 LYS A C 1
ATOM 2699 O O . LYS A 1 331 ? 16.702 20.615 1.715 1.00 34.22 331 LYS A O 1
ATOM 2704 N N . ASN A 1 332 ? 14.817 19.686 0.916 1.00 33.19 332 ASN A N 1
ATOM 2705 C CA . ASN A 1 332 ? 14.390 20.857 0.157 1.00 33.19 332 ASN A CA 1
ATOM 2706 C C . ASN A 1 332 ? 13.348 21.591 1.010 1.00 33.19 332 ASN A C 1
ATOM 2708 O O . ASN A 1 332 ? 12.377 20.953 1.416 1.00 33.19 332 ASN A O 1
ATOM 2712 N N . PRO A 1 333 ? 13.525 22.889 1.301 1.00 35.81 333 PRO A N 1
ATOM 2713 C CA . PRO A 1 333 ? 12.451 23.703 1.839 1.00 35.81 333 PRO A CA 1
ATOM 2714 C C . PRO A 1 333 ? 11.469 24.016 0.705 1.00 35.81 333 PRO A C 1
ATOM 2716 O O . PRO A 1 333 ? 11.864 24.480 -0.365 1.00 35.81 333 PRO A O 1
ATOM 2719 N N . VAL A 1 334 ? 10.191 23.732 0.936 1.00 34.09 334 VAL A N 1
ATOM 2720 C CA . VAL A 1 334 ? 9.097 24.250 0.117 1.00 34.09 334 VAL A CA 1
ATOM 2721 C C . VAL A 1 334 ? 8.875 25.691 0.569 1.00 34.09 334 VAL A C 1
ATOM 2723 O O . VAL A 1 334 ? 8.344 25.919 1.650 1.00 34.09 334 VAL A O 1
ATOM 2726 N N . ASN A 1 335 ? 9.318 26.656 -0.234 1.00 28.47 335 ASN A N 1
ATOM 2727 C CA . ASN A 1 335 ? 8.796 28.017 -0.169 1.00 28.47 335 ASN A CA 1
ATOM 2728 C C . ASN A 1 335 ? 7.688 28.113 -1.214 1.00 28.47 335 ASN A C 1
ATOM 2730 O O . ASN A 1 335 ? 7.967 28.078 -2.413 1.00 28.47 335 ASN A O 1
ATOM 2734 N N . HIS A 1 336 ? 6.446 28.214 -0.749 1.00 33.72 336 HIS A N 1
ATOM 2735 C CA . HIS A 1 336 ? 5.359 28.755 -1.550 1.00 33.72 336 HIS A CA 1
ATOM 2736 C C . HIS A 1 336 ? 5.389 30.279 -1.423 1.00 33.72 336 HIS A C 1
ATOM 2738 O O . HIS A 1 336 ? 5.436 30.824 -0.319 1.00 33.72 336 HIS A O 1
ATOM 2744 N N . SER A 1 337 ? 5.409 30.943 -2.571 1.00 30.41 337 SER A N 1
ATOM 2745 C CA . SER A 1 337 ? 4.944 32.315 -2.764 1.00 30.41 337 SER A CA 1
ATOM 2746 C C . SER A 1 337 ? 3.810 32.252 -3.769 1.00 30.41 337 SER A C 1
ATOM 2748 O O . SER A 1 337 ? 3.945 31.427 -4.707 1.00 30.41 337 SER A O 1
#

Radius of gyration: 20.85 Å; Cα contacts (8 Å, |Δi|>4): 646; chains: 1; bounding box: 53×58×56 Å

Foldseek 3Di:
DDPPAQWWKKKWWWDQDFDPCQPVVLVVVCVLPVPFQKFWAWETERRTITIIITHGPVSVVVVLVVQLVDPPCVPIDIQIDIHRGTFHPHHHRDYDNDPFPQVDDFDLVLAAAEDELVVVLVCVVPPDFEAEEELDAPVQVQQKDFPPYDDQPDNGLNCLLVSLVVCLVVCVVQTAYEYFYAFFPSRSRSRRSNVVSVNPRYYYHHRGLLNSCVPPNQVRMAGWGADPTQQRTHHSHPPDDHHGSHAALPPRDGFNDWAQAQLPVRRDITTHDLVVCVVCLRHSDVVSSPDPQGHHHDSVDGDGRPDDSCVRVVDPDDPDPPPPPPPPPDDDDDDDD

InterPro domains:
  IPR001763 Rhodanese-like domain [PF00581] (117-209)
  IPR001763 Rhodanese-like domain [PS50206] (126-221)
  IPR001763 Rhodanese-like domain [SM00450] (116-218)
  IPR020936 tRNA uridine(34) hydroxylase [MF_00469] (6-258)
  IPR020936 tRNA uridine(34) hydroxylase [PTHR43268] (3-328)
  IPR022111 Rhodanase, C-terminal [PF12368] (222-288)
  IPR036873 Rhodanese-like domain superfamily [G3DSA:3.40.250.10] (105-256)
  IPR036873 Rhodanese-like domain superfamily [SSF52821] (95-240)
  IPR040503 tRNA uridine(34) hydroxylase, N-terminal [PF17773] (8-98)

Mean predicted aligned error: 7.64 Å

Solvent-accessible surface area (backbone atoms only — not comparable to full-atom values): 18952 Å² total; per-residue (Å²): 130,88,77,81,63,76,45,15,36,36,38,42,38,59,46,85,42,79,38,93,54,38,71,57,51,45,49,53,54,49,64,69,44,67,92,45,65,55,18,26,47,36,36,26,9,56,56,22,41,38,37,38,36,18,14,40,55,69,52,39,54,50,49,54,51,59,48,32,75,36,89,94,30,60,84,60,61,74,46,77,45,79,35,83,55,74,41,41,97,50,75,41,72,42,80,40,94,47,80,65,76,50,94,62,95,77,62,65,91,49,36,37,49,74,33,52,46,70,57,46,51,52,43,71,76,70,54,88,71,56,51,38,38,40,72,45,44,52,76,39,49,47,29,17,45,50,73,84,44,44,76,50,95,20,87,47,73,54,44,44,64,62,47,48,58,46,50,44,66,76,40,80,83,42,60,38,31,40,32,36,27,64,60,23,73,61,36,44,55,50,29,20,53,39,38,77,63,63,27,80,52,31,36,25,35,40,51,6,49,51,40,26,10,72,76,62,40,52,76,66,43,30,32,30,42,57,47,102,46,54,69,38,45,41,66,51,25,87,91,54,85,46,62,74,55,12,44,10,74,84,77,63,45,73,22,78,42,69,43,47,20,20,20,62,87,72,46,48,76,43,34,40,32,70,68,59,30,60,78,30,49,40,19,85,38,69,76,41,61,71,48,94,54,55,48,74,62,38,95,94,59,61,66,65,58,92,69,56,69,46,82,78,69,72,51,77,82,68,92,68,90,76,76,83,75,79,79,73,83,74,83,77,84,86,80,86,129

Organism: NCBI:txid1437425

Secondary structure (DSSP, 8-state):
------PEEEEEEEEE---S-HHHHHHHHHHHHTTSSEEEEEEEETTEEEEEEEE-HHHHHHHHHHHHTSTT-TTPPPEEEEESS---SS-EEEE-S-SS--SS---GGGPPEEE-HHHHHHHHHH-SSEEEEE-S-HHHHTTEEETT-B----SSGGGHHHHHHHHHHH-TT--EEEEE-SSSHHHHHHHHHHHHTT---EEEETTHHHHHHHHHTTTTEEE-EE-SSTT-EE-SSTT-------B-TTT--B---EEE-SBTTT--EEE--HHHHHHTTT-SSTGGGGSS-BPP--TTSPPPTT--THHHH-----SS-----------------

pLDDT: mean 86.86, std 16.62, range [28.47, 98.5]

Nearest PDB structures (foldseek):
  4f67-assembly1_A  TM=8.944E-01  e=4.220E-24  Legionella pneumophila subsp. pneumophila str. Philadelphia 1
  8r0a-assembly1_J  TM=6.351E-01  e=8.876E-03  Homo sapiens
  8h6j-assembly1_4B  TM=6.864E-01  e=2.927E-02  Homo sapiens
  2kb2-assembly1_A  TM=6.038E-01  e=1.612E-02  Klebsiella pneumoniae subsp. pneumoniae MGH 78578
  1x0p-assembly1_I  TM=5.749E-01  e=2.598E-02  Thermosynechococcus vestitus BP-1